Protein AF-A0A258LEU2-F1 (afdb_monomer_lite)

pLDDT: mean 84.89, std 14.21, range [34.97, 97.5]

Sequence (210 aa):
MISKKTPDRSGVFYLLAEFCALYAGGPLLVLAYRKAWVLFLLLWLGGLLCASASRDTRPRPIPSLSTMIRRLALIAPFKLSVVLMLIPAKPTTEDLKARSEIRGILRRFLFLGSLLAMAVWWFQPAQFLALPRNQPLLWVLIMVLYPLLSVWPQEVIYRRFMFQRYAPVFGESNNMVIASAVAFGFAHIIFLNVVALVLTGLGGVLFATG

Radius of gyration: 20.44 Å; chains: 1; bounding box: 58×33×49 Å

Structure (mmCIF, N/CA/C/O backbone):
data_AF-A0A258LEU2-F1
#
_entry.id   AF-A0A258LEU2-F1
#
loop_
_atom_site.group_PDB
_atom_site.id
_atom_site.type_symbol
_atom_site.label_atom_id
_atom_site.label_alt_id
_atom_site.label_comp_id
_atom_site.label_asym_id
_atom_site.label_entity_id
_atom_site.label_seq_id
_atom_site.pdbx_PDB_ins_code
_atom_site.Cartn_x
_atom_site.Cartn_y
_atom_site.Cartn_z
_atom_site.occupancy
_atom_site.B_iso_or_equiv
_atom_site.auth_seq_id
_atom_site.auth_comp_id
_atom_site.auth_asym_id
_atom_site.auth_atom_id
_atom_site.pdbx_PDB_model_num
ATOM 1 N N . MET A 1 1 ? -19.323 4.126 26.859 1.00 34.97 1 MET A N 1
ATOM 2 C CA . MET A 1 1 ? -19.866 3.134 25.905 1.00 34.97 1 MET A CA 1
ATOM 3 C C . MET A 1 1 ? -20.689 3.885 24.870 1.00 34.97 1 MET A C 1
ATOM 5 O O . MET A 1 1 ? -21.794 4.301 25.181 1.00 34.97 1 MET A O 1
ATOM 9 N N . ILE A 1 2 ? -20.135 4.156 23.686 1.00 40.06 2 ILE A N 1
ATOM 10 C CA . ILE A 1 2 ? -20.918 4.728 22.581 1.00 40.06 2 ILE A CA 1
ATOM 11 C C . ILE A 1 2 ? -21.670 3.553 21.957 1.00 40.06 2 ILE A C 1
ATOM 13 O O . ILE A 1 2 ? -21.040 2.624 21.456 1.00 40.06 2 ILE A O 1
ATOM 17 N N . SER A 1 3 ? -22.998 3.554 22.064 1.00 36.06 3 SER A N 1
ATOM 18 C CA . SER A 1 3 ? -23.853 2.565 21.409 1.00 36.06 3 SER A CA 1
ATOM 19 C C . SER A 1 3 ? -23.563 2.583 19.905 1.00 36.06 3 SER A C 1
ATOM 21 O O . SER A 1 3 ? -23.789 3.602 19.248 1.00 36.06 3 SER A O 1
ATOM 23 N N . LYS A 1 4 ? -23.013 1.487 19.357 1.00 53.53 4 LYS A N 1
ATOM 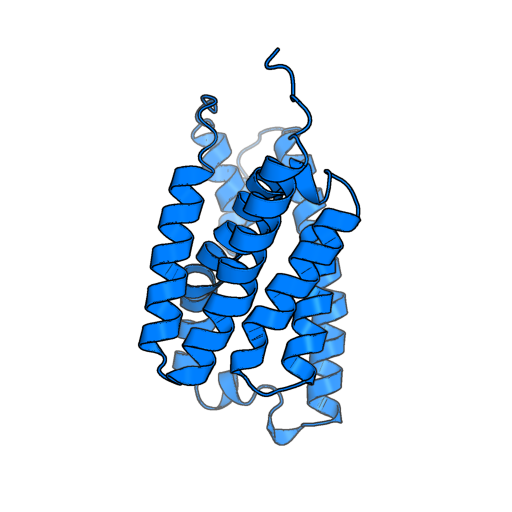24 C CA . LYS A 1 4 ? -22.902 1.271 17.906 1.00 53.53 4 LYS A CA 1
ATOM 25 C C . LYS A 1 4 ? -24.324 1.098 17.372 1.00 53.53 4 LYS A C 1
ATOM 27 O O . LYS A 1 4 ? -24.817 -0.017 17.240 1.00 53.53 4 LYS A O 1
ATOM 32 N N . LYS A 1 5 ? -25.008 2.215 17.127 1.00 57.91 5 LYS A N 1
ATOM 33 C CA . LYS A 1 5 ? -26.318 2.229 16.480 1.00 57.91 5 LYS A CA 1
ATOM 34 C C . LYS A 1 5 ? -26.124 1.629 15.088 1.00 57.91 5 LYS A C 1
ATOM 36 O O . LYS A 1 5 ? -25.365 2.177 14.289 1.00 57.91 5 LYS A O 1
ATOM 41 N N . THR A 1 6 ? -26.745 0.484 14.820 1.00 64.75 6 THR A N 1
ATOM 42 C CA . THR A 1 6 ? -26.801 -0.074 13.467 1.00 64.75 6 THR A CA 1
ATOM 43 C C . THR A 1 6 ? -27.415 0.988 12.554 1.00 64.75 6 THR A C 1
ATOM 45 O O . THR A 1 6 ? -28.482 1.507 12.899 1.00 64.75 6 THR A O 1
ATOM 48 N N . PRO A 1 7 ? -26.746 1.375 11.455 1.00 69.69 7 PRO A N 1
ATOM 49 C CA . PRO A 1 7 ? -27.278 2.387 10.553 1.00 69.69 7 PRO A CA 1
ATOM 50 C C . PRO A 1 7 ? -28.627 1.924 9.997 1.00 69.69 7 PRO A C 1
ATOM 52 O O . PRO A 1 7 ? -28.836 0.732 9.761 1.00 69.69 7 PRO A O 1
ATOM 55 N N . ASP A 1 8 ? -29.548 2.864 9.796 1.00 81.50 8 ASP A N 1
ATOM 56 C CA . ASP A 1 8 ? -30.779 2.572 9.066 1.00 81.50 8 ASP A CA 1
ATOM 57 C C . ASP A 1 8 ? -30.482 2.293 7.577 1.00 81.50 8 ASP A C 1
ATOM 59 O O . ASP A 1 8 ? -29.356 2.459 7.094 1.00 81.50 8 ASP A O 1
ATOM 63 N N . ARG A 1 9 ? -31.496 1.845 6.824 1.00 78.88 9 ARG A N 1
ATOM 64 C CA . ARG A 1 9 ? -31.329 1.489 5.403 1.00 78.88 9 ARG A CA 1
ATOM 65 C C . ARG A 1 9 ? -30.793 2.651 4.556 1.00 78.88 9 ARG A C 1
ATOM 67 O O . ARG A 1 9 ? -29.991 2.411 3.655 1.00 78.88 9 ARG A O 1
ATOM 74 N N . SER A 1 10 ? -31.190 3.889 4.854 1.00 81.50 10 SER A N 1
ATOM 75 C CA . SER A 1 10 ? -30.676 5.091 4.185 1.00 81.50 10 SER A CA 1
ATOM 76 C C . SER A 1 10 ? -29.192 5.327 4.470 1.00 81.50 10 SER A C 1
ATOM 78 O O . SER A 1 10 ? -28.435 5.638 3.551 1.00 81.50 10 SER A O 1
ATOM 80 N N . GLY A 1 11 ? -28.750 5.117 5.711 1.00 87.44 11 GLY A N 1
ATOM 81 C CA . GLY A 1 11 ? -27.349 5.232 6.104 1.00 87.44 11 GLY A CA 1
ATOM 82 C C . GLY A 1 11 ? -26.458 4.198 5.418 1.00 87.44 11 GLY A C 1
ATOM 83 O O . GLY A 1 11 ? -25.370 4.536 4.956 1.00 87.44 11 GLY A O 1
ATOM 84 N N . VAL A 1 12 ? -26.928 2.954 5.284 1.00 90.19 12 VAL A N 1
ATOM 85 C CA . VAL A 1 12 ? -26.199 1.907 4.544 1.00 90.19 12 VAL A CA 1
ATOM 86 C C . VAL A 1 12 ? -26.072 2.264 3.063 1.00 90.19 12 VAL A C 1
ATOM 88 O O . VAL A 1 12 ? -24.984 2.143 2.501 1.00 90.19 12 VAL A O 1
ATOM 91 N N . PHE A 1 13 ? -27.150 2.741 2.434 1.00 92.62 13 PHE A N 1
ATOM 92 C CA . PHE A 1 13 ? -27.118 3.149 1.028 1.00 92.62 13 PHE A CA 1
ATOM 93 C C . PHE A 1 13 ? -26.141 4.304 0.786 1.00 92.62 13 PHE A C 1
ATOM 95 O O . PHE A 1 13 ? -25.330 4.235 -0.136 1.00 92.62 13 PHE A O 1
ATOM 102 N N . TYR A 1 14 ? -26.165 5.330 1.643 1.00 94.56 14 TYR A N 1
ATOM 103 C CA . TYR A 1 14 ? -25.221 6.445 1.566 1.00 94.56 14 TYR A CA 1
ATOM 104 C C . TYR A 1 14 ? -23.767 5.963 1.652 1.00 94.56 14 TYR A C 1
ATOM 106 O O . TYR A 1 14 ? -22.938 6.350 0.832 1.00 94.56 14 TYR A O 1
ATOM 114 N N . LEU A 1 15 ? -23.461 5.076 2.606 1.00 94.62 15 LEU A N 1
ATOM 115 C CA . LEU A 1 15 ? -22.114 4.530 2.771 1.00 94.62 15 LEU A CA 1
ATOM 116 C C . LEU A 1 15 ? -21.684 3.679 1.569 1.00 94.62 15 LEU A C 1
ATOM 118 O O . LEU A 1 15 ? -20.531 3.748 1.161 1.00 94.62 15 LEU A O 1
ATOM 122 N N . LEU A 1 16 ? -22.587 2.901 0.969 1.00 95.19 16 LEU A N 1
ATOM 123 C CA . LEU A 1 16 ? -22.286 2.152 -0.255 1.00 95.19 16 LEU A CA 1
ATOM 124 C C . LEU A 1 16 ? -22.037 3.077 -1.454 1.00 95.19 16 LEU A C 1
ATOM 126 O O . LEU A 1 16 ? -21.119 2.830 -2.234 1.00 95.19 16 LEU A O 1
ATOM 130 N N . ALA A 1 17 ? -22.813 4.153 -1.595 1.00 95.75 17 ALA A N 1
ATOM 131 C CA . ALA A 1 17 ? -22.604 5.143 -2.647 1.00 95.75 17 ALA A CA 1
ATOM 132 C C . ALA A 1 17 ? -21.262 5.878 -2.474 1.00 95.75 17 ALA A C 1
ATOM 134 O O . ALA A 1 17 ? -20.496 5.988 -3.432 1.00 95.75 17 ALA A O 1
ATOM 135 N N . GLU A 1 18 ? -20.946 6.312 -1.248 1.00 95.00 18 GLU A N 1
ATOM 136 C CA . GLU A 1 18 ? -19.650 6.899 -0.879 1.00 95.00 18 GLU A CA 1
ATOM 137 C C . GLU A 1 18 ? -18.500 5.928 -1.193 1.00 95.00 18 GLU A C 1
ATOM 139 O O . GLU A 1 18 ? -17.511 6.310 -1.821 1.00 95.00 18 GLU A O 1
ATOM 144 N N . PHE A 1 19 ? -18.666 4.650 -0.837 1.00 96.44 19 PHE A N 1
ATOM 145 C CA . PHE A 1 19 ? -17.699 3.596 -1.120 1.00 96.44 19 PHE A CA 1
ATOM 146 C C . PHE A 1 19 ? -17.430 3.460 -2.625 1.00 96.44 19 PHE A C 1
ATOM 148 O O . PHE A 1 19 ? -16.285 3.554 -3.068 1.00 96.44 19 PHE A O 1
ATOM 155 N N . CYS A 1 20 ? -18.471 3.293 -3.440 1.00 96.38 20 CYS A N 1
ATOM 156 C CA . CYS A 1 20 ? -18.316 3.178 -4.890 1.00 96.38 20 CYS A CA 1
ATOM 157 C C . CYS A 1 20 ? -17.679 4.436 -5.500 1.00 96.38 20 CYS A C 1
ATOM 159 O O . CYS A 1 20 ? -16.780 4.330 -6.338 1.00 96.38 20 CYS A O 1
ATOM 161 N N . ALA A 1 21 ? -18.086 5.627 -5.056 1.00 95.19 21 ALA A N 1
ATOM 162 C CA . ALA A 1 21 ? -17.530 6.884 -5.546 1.00 95.19 21 ALA A CA 1
ATOM 163 C C . ALA A 1 21 ? -16.022 7.000 -5.263 1.00 95.19 21 ALA A C 1
ATOM 165 O O . ALA A 1 21 ? -15.254 7.369 -6.152 1.00 95.19 21 ALA A O 1
ATOM 166 N N . LEU A 1 22 ? -15.578 6.639 -4.057 1.00 94.50 22 LEU A N 1
ATOM 167 C CA . LEU A 1 22 ? -14.170 6.748 -3.673 1.00 94.50 22 LEU A CA 1
ATOM 168 C C . LEU A 1 22 ? -13.307 5.630 -4.271 1.00 94.50 22 LEU A C 1
ATOM 170 O O . LEU A 1 22 ? -12.261 5.909 -4.858 1.00 94.50 22 LEU A O 1
ATOM 174 N N . TYR A 1 23 ? -13.741 4.375 -4.144 1.00 96.19 23 TYR A N 1
ATOM 175 C CA . TYR A 1 23 ? -12.905 3.208 -4.447 1.00 96.19 23 TYR A CA 1
ATOM 176 C C . TYR A 1 23 ? -13.047 2.685 -5.877 1.00 96.19 23 TYR A C 1
ATOM 178 O O . TYR A 1 23 ? -12.144 1.998 -6.347 1.00 96.19 23 TYR A O 1
ATOM 186 N N . ALA A 1 24 ? -14.123 3.030 -6.592 1.00 96.12 24 ALA A N 1
ATOM 187 C CA . ALA A 1 24 ? -14.225 2.791 -8.032 1.00 96.12 24 ALA A CA 1
ATOM 188 C C . ALA A 1 24 ? -14.045 4.087 -8.833 1.00 96.12 24 ALA A C 1
ATOM 190 O O . ALA A 1 24 ? -13.259 4.123 -9.780 1.00 96.12 24 ALA A O 1
ATOM 191 N N . GLY A 1 25 ? -14.707 5.173 -8.422 1.00 95.44 25 GLY A N 1
ATOM 192 C CA . GLY A 1 25 ? -14.621 6.462 -9.112 1.00 95.44 25 GLY A CA 1
ATOM 193 C C . GLY A 1 25 ? -13.208 7.048 -9.129 1.00 95.44 25 GLY A C 1
ATOM 194 O O . GLY A 1 25 ? -12.753 7.483 -10.184 1.00 95.44 25 GLY A O 1
ATOM 195 N N . GLY A 1 26 ? -12.471 6.992 -8.013 1.00 93.94 26 GLY A N 1
ATOM 196 C CA . GLY A 1 26 ? -11.084 7.469 -7.938 1.00 93.94 26 GLY A CA 1
ATOM 197 C C . GLY A 1 26 ? -10.153 6.799 -8.964 1.00 93.94 26 GLY A C 1
ATOM 198 O O . GLY A 1 26 ? -9.577 7.497 -9.802 1.00 93.94 26 GLY A O 1
ATOM 199 N N . PRO A 1 27 ? -10.020 5.458 -8.963 1.00 95.56 27 PRO A N 1
ATOM 200 C CA . PRO A 1 27 ? -9.218 4.742 -9.959 1.00 95.56 27 PRO A CA 1
ATOM 201 C C . PRO A 1 27 ? -9.676 4.966 -11.404 1.00 95.56 27 PRO A C 1
ATOM 203 O O . PRO A 1 27 ? -8.836 5.136 -12.288 1.00 95.56 27 PRO A O 1
ATOM 206 N N . LEU A 1 28 ? -10.989 5.022 -11.656 1.00 96.25 28 LEU A N 1
ATOM 207 C CA . LEU A 1 28 ? -11.526 5.314 -12.989 1.00 96.25 28 LEU A CA 1
ATOM 208 C C . LEU A 1 28 ? -11.191 6.737 -13.448 1.00 96.25 28 LEU A C 1
ATOM 210 O O . LEU A 1 28 ? -10.892 6.936 -14.622 1.00 96.25 28 LEU A O 1
ATOM 214 N N . LEU A 1 29 ? -11.161 7.710 -12.536 1.00 95.00 29 LEU A N 1
ATOM 215 C CA . LEU A 1 29 ? -10.732 9.075 -12.829 1.00 95.00 29 LEU A CA 1
ATOM 216 C C . LEU A 1 29 ? -9.255 9.099 -13.236 1.00 95.00 29 LEU A C 1
ATOM 218 O O . LEU A 1 29 ? -8.900 9.664 -14.269 1.00 95.00 29 LEU A O 1
ATOM 222 N N . VAL A 1 30 ? -8.390 8.421 -12.477 1.00 95.06 30 VAL A N 1
ATOM 223 C CA . VAL A 1 30 ? -6.971 8.275 -12.843 1.00 95.06 30 VAL A CA 1
ATOM 224 C C . VAL A 1 30 ? -6.833 7.624 -14.220 1.00 95.06 30 VAL A C 1
ATOM 226 O O . VAL A 1 30 ? -6.058 8.103 -15.051 1.00 95.06 30 VAL A O 1
ATOM 229 N N . LEU A 1 31 ? -7.603 6.565 -14.482 1.00 94.38 31 LEU A N 1
ATOM 230 C CA . LEU A 1 31 ? -7.595 5.853 -15.758 1.00 94.38 31 LEU A CA 1
ATOM 231 C C . LEU A 1 31 ? -8.112 6.715 -16.921 1.00 94.38 31 LEU A C 1
ATOM 233 O O . LEU A 1 31 ? -7.609 6.581 -18.034 1.00 94.38 31 LEU A O 1
ATOM 237 N N . ALA A 1 32 ? -9.081 7.599 -16.684 1.00 95.44 32 ALA A N 1
ATOM 238 C CA . ALA A 1 32 ? -9.627 8.493 -17.702 1.00 95.44 32 ALA A CA 1
ATOM 239 C C . ALA A 1 32 ? -8.611 9.564 -18.120 1.00 95.44 32 ALA A C 1
ATOM 241 O O . ALA A 1 32 ? -8.407 9.795 -19.310 1.00 95.44 32 ALA A O 1
ATOM 242 N N . TYR A 1 33 ? -7.928 10.185 -17.154 1.00 94.69 33 TYR A N 1
ATOM 243 C CA . TYR A 1 33 ? -6.964 11.253 -17.441 1.00 94.69 33 TYR A CA 1
ATOM 244 C C . TYR A 1 33 ? -5.573 10.736 -17.821 1.00 94.69 33 TYR A C 1
ATOM 246 O O . TYR A 1 33 ? -4.829 11.448 -18.495 1.00 94.69 33 TYR A O 1
ATOM 254 N N . ARG A 1 34 ? -5.198 9.522 -17.393 1.00 91.44 34 ARG A N 1
ATOM 255 C CA . ARG A 1 34 ? -3.906 8.866 -17.687 1.00 91.44 34 ARG A CA 1
ATOM 256 C C . ARG A 1 34 ? -2.678 9.733 -17.390 1.00 91.44 34 ARG A C 1
ATOM 258 O O . ARG A 1 34 ? -1.649 9.613 -18.051 1.00 91.44 34 ARG A O 1
ATOM 265 N N . LYS A 1 35 ? -2.765 10.616 -16.390 1.00 92.25 35 LYS A N 1
ATOM 266 C CA . LYS A 1 35 ? -1.652 11.483 -15.977 1.00 92.25 35 LYS A CA 1
ATOM 267 C C . LYS A 1 35 ? -1.151 11.097 -14.592 1.00 92.25 35 LYS A C 1
ATOM 269 O O . LYS A 1 35 ? -1.926 11.038 -13.642 1.00 92.25 35 LYS A O 1
ATOM 274 N N . ALA A 1 36 ? 0.163 10.907 -14.467 1.00 88.25 36 ALA A N 1
ATOM 275 C CA . ALA A 1 36 ? 0.797 10.515 -13.208 1.00 88.25 36 ALA A CA 1
ATOM 276 C C . ALA A 1 36 ? 0.506 11.503 -12.065 1.00 88.25 36 ALA A C 1
ATOM 278 O O . ALA A 1 36 ? 0.259 11.085 -10.938 1.00 88.25 36 ALA A O 1
ATOM 279 N N . TRP A 1 37 ? 0.460 12.809 -12.347 1.00 90.69 37 TRP A N 1
ATOM 280 C CA . TRP A 1 37 ? 0.154 13.805 -11.318 1.00 90.69 37 TRP A CA 1
ATOM 281 C C . TRP A 1 37 ? -1.275 13.679 -10.772 1.00 90.69 37 TRP A C 1
ATOM 283 O O . TRP A 1 37 ? -1.478 13.962 -9.599 1.00 90.69 37 TRP A O 1
ATOM 293 N N . VAL A 1 38 ? -2.247 13.208 -11.569 1.00 92.69 38 VAL A N 1
ATOM 294 C CA . VAL A 1 38 ? -3.625 12.967 -11.098 1.00 92.69 38 VAL A CA 1
ATOM 295 C C . VAL A 1 38 ? -3.628 11.834 -10.077 1.00 92.69 38 VAL A C 1
ATOM 297 O O . VAL A 1 38 ? -4.237 11.971 -9.021 1.00 92.69 38 VAL A O 1
ATOM 300 N N . LEU A 1 39 ? -2.890 10.751 -10.352 1.00 92.69 39 LEU A N 1
ATOM 301 C CA . LEU A 1 39 ? -2.709 9.648 -9.408 1.00 92.69 39 LEU A CA 1
ATOM 302 C C . LEU A 1 39 ? -2.128 10.151 -8.084 1.00 92.69 39 LEU A C 1
ATOM 304 O O . LEU A 1 39 ? -2.724 9.919 -7.038 1.00 92.69 39 LEU A O 1
ATOM 308 N N . PHE A 1 40 ? -0.988 10.845 -8.123 1.00 93.81 40 PHE A N 1
ATOM 309 C CA . PHE A 1 40 ? -0.331 11.305 -6.899 1.00 93.81 40 PHE A CA 1
ATOM 310 C C . PHE A 1 40 ? -1.155 12.351 -6.149 1.00 93.81 40 PHE A C 1
ATOM 312 O O . PHE A 1 40 ? -1.211 12.291 -4.924 1.00 93.81 40 PHE A O 1
ATOM 319 N N . LEU A 1 41 ? -1.834 13.259 -6.855 1.00 94.06 41 LEU A N 1
ATOM 320 C CA . LEU A 1 41 ? -2.719 14.246 -6.242 1.00 94.06 41 LEU A CA 1
ATOM 321 C C . LEU A 1 41 ? -3.875 13.568 -5.504 1.00 94.06 41 LEU A C 1
ATOM 323 O O . LEU A 1 41 ? -4.072 13.836 -4.323 1.00 94.06 41 LEU A O 1
ATOM 327 N N . LEU A 1 42 ? -4.611 12.672 -6.170 1.00 94.44 42 LEU A N 1
ATOM 328 C CA . LEU A 1 42 ? -5.731 11.955 -5.553 1.00 94.44 42 LEU A CA 1
ATOM 329 C C . LEU A 1 42 ? -5.261 11.063 -4.407 1.00 94.44 42 LEU A C 1
ATOM 331 O O . LEU A 1 42 ? -5.911 11.005 -3.366 1.00 94.44 42 LEU A O 1
ATOM 335 N N . LEU A 1 43 ? -4.118 10.400 -4.581 1.00 94.94 43 LEU A N 1
ATOM 336 C CA . LEU A 1 43 ? -3.553 9.521 -3.571 1.00 94.94 43 LEU A CA 1
ATOM 337 C C . LEU A 1 43 ? -3.163 10.293 -2.307 1.00 94.94 43 LEU A C 1
ATOM 339 O O . LEU A 1 43 ? -3.519 9.880 -1.206 1.00 94.94 43 LEU A O 1
ATOM 343 N N . TRP A 1 44 ? -2.465 11.419 -2.447 1.00 96.50 44 TRP A N 1
ATOM 344 C CA . TRP A 1 44 ? -2.022 12.213 -1.303 1.00 96.50 44 TRP A CA 1
ATOM 345 C C . TRP A 1 44 ? -3.147 13.020 -0.671 1.00 96.50 44 TRP A C 1
ATOM 347 O O . TRP A 1 44 ? -3.280 13.007 0.551 1.00 96.50 44 TRP A O 1
ATOM 357 N N . LEU A 1 45 ? -3.990 13.674 -1.473 1.00 95.69 45 LEU A N 1
ATOM 358 C CA . LEU A 1 45 ? -5.151 14.392 -0.956 1.00 95.69 45 LEU A CA 1
ATOM 359 C C . LEU A 1 45 ? -6.100 13.424 -0.241 1.00 95.69 45 LEU A C 1
ATOM 361 O O . LEU A 1 45 ? -6.462 13.654 0.912 1.00 95.69 45 LEU A O 1
ATOM 365 N N . GLY A 1 46 ? -6.430 12.301 -0.883 1.00 93.94 46 GLY A N 1
ATOM 366 C CA . GLY A 1 46 ? -7.239 11.239 -0.294 1.00 93.94 46 GLY A CA 1
ATOM 367 C C . GLY A 1 46 ? -6.599 10.661 0.965 1.00 93.94 46 GLY A C 1
ATOM 368 O O . GLY A 1 46 ? -7.274 10.529 1.979 1.00 93.94 46 GLY A O 1
ATOM 369 N N . GLY A 1 47 ? -5.292 10.392 0.944 1.00 93.44 47 GLY A N 1
ATOM 370 C CA . GLY A 1 47 ? -4.542 9.876 2.088 1.00 93.44 47 GLY A CA 1
ATOM 371 C C . GLY A 1 47 ? -4.572 10.819 3.285 1.00 93.44 47 GLY A C 1
ATOM 372 O O . GLY A 1 47 ? -4.837 10.380 4.401 1.00 93.44 47 GLY A O 1
ATOM 373 N N . LEU A 1 48 ? -4.375 12.120 3.070 1.00 95.06 48 LEU A N 1
ATOM 374 C CA . LEU A 1 48 ? -4.410 13.126 4.134 1.00 95.06 48 LEU A CA 1
ATOM 375 C C . LEU A 1 48 ? -5.821 13.325 4.705 1.00 95.06 48 LEU A C 1
ATOM 377 O O . LEU A 1 48 ? -5.973 13.390 5.927 1.00 95.06 48 LEU A O 1
ATOM 381 N N . LEU A 1 49 ? -6.847 13.372 3.849 1.00 94.00 49 LEU A N 1
ATOM 382 C CA . LEU A 1 49 ? -8.250 13.467 4.271 1.00 94.00 49 LEU A CA 1
ATOM 383 C C . LEU A 1 49 ? -8.696 12.209 5.028 1.00 94.00 49 LEU A C 1
ATOM 385 O O . LEU A 1 49 ? -9.311 12.291 6.087 1.00 94.00 49 LEU A O 1
ATOM 389 N N . CYS A 1 50 ? -8.324 11.029 4.536 1.00 93.56 50 CYS A N 1
ATOM 390 C CA . CYS A 1 50 ? -8.576 9.767 5.220 1.00 93.56 50 CYS A CA 1
ATOM 391 C C . CYS A 1 50 ? -7.823 9.711 6.552 1.00 93.56 50 CYS A C 1
ATOM 393 O O . CYS A 1 50 ? -8.388 9.283 7.558 1.00 93.56 50 CYS A O 1
ATOM 395 N N . ALA A 1 51 ? -6.569 10.177 6.600 1.00 90.56 51 ALA A N 1
ATOM 396 C CA . ALA A 1 51 ? -5.774 10.230 7.823 1.00 90.56 51 ALA A CA 1
ATOM 397 C C . ALA A 1 51 ? -6.412 11.140 8.872 1.00 90.56 51 ALA A C 1
ATOM 399 O O . ALA A 1 51 ? -6.383 10.785 10.047 1.00 90.56 51 ALA A O 1
ATOM 400 N N . SER A 1 52 ? -6.956 12.297 8.474 1.00 90.81 52 SER A N 1
ATOM 401 C CA . SER A 1 52 ? -7.623 13.235 9.382 1.00 90.81 52 SER A CA 1
ATOM 402 C C . SER A 1 52 ? -8.969 12.695 9.872 1.00 90.81 52 SER A C 1
ATOM 404 O O . SER A 1 52 ? -9.232 12.744 11.072 1.00 90.81 52 SER A O 1
ATOM 406 N N . ALA A 1 53 ? -9.763 12.096 8.982 1.00 89.25 53 ALA A N 1
ATOM 407 C CA . ALA A 1 53 ? -11.057 11.499 9.309 1.00 89.25 53 ALA A CA 1
ATOM 408 C C . ALA A 1 53 ? -10.946 10.229 10.175 1.00 89.25 53 ALA A C 1
ATOM 410 O O . ALA A 1 53 ? -11.863 9.912 10.924 1.00 89.25 53 ALA A O 1
ATOM 411 N N . SER A 1 54 ? -9.818 9.513 10.100 1.00 87.81 54 SER A N 1
ATOM 412 C CA . SER A 1 54 ? -9.563 8.263 10.839 1.00 87.81 54 SER A CA 1
ATOM 413 C C . SER A 1 54 ? -8.633 8.429 12.052 1.00 87.81 54 SER A C 1
ATOM 415 O O . SER A 1 54 ? -8.065 7.444 12.554 1.00 87.81 54 SER A O 1
ATOM 417 N N . ARG A 1 55 ? -8.406 9.666 12.530 1.00 80.12 55 ARG A N 1
ATOM 418 C CA . ARG A 1 55 ? -7.538 9.923 13.695 1.00 80.12 55 ARG A CA 1
ATOM 419 C C . ARG A 1 55 ? -8.112 9.264 14.946 1.00 80.12 55 ARG A C 1
ATOM 421 O O . ARG A 1 55 ? -9.237 9.527 15.348 1.00 80.12 55 ARG A O 1
ATOM 428 N N . ASP A 1 56 ? -7.293 8.430 15.582 1.00 68.56 56 ASP A N 1
ATOM 429 C CA . ASP A 1 56 ? -7.589 7.887 16.905 1.00 68.56 56 ASP A CA 1
ATOM 430 C C . ASP A 1 56 ? -7.242 8.979 17.919 1.00 68.56 56 ASP A C 1
ATOM 432 O O . ASP A 1 56 ? -6.072 9.319 18.086 1.00 68.56 56 ASP A O 1
ATOM 436 N N . THR A 1 57 ? -8.257 9.586 18.532 1.00 63.31 57 THR A N 1
ATOM 437 C CA . THR A 1 57 ? -8.103 10.690 19.495 1.00 63.31 57 THR A CA 1
ATOM 438 C C . THR A 1 57 ? -7.687 10.210 20.884 1.00 63.31 57 THR A C 1
ATOM 440 O O . THR A 1 57 ? -7.485 11.022 21.786 1.00 63.31 57 THR A O 1
ATOM 443 N N . ARG A 1 58 ? -7.536 8.893 21.075 1.00 64.19 58 ARG A N 1
ATOM 444 C CA . ARG A 1 58 ? -7.064 8.327 22.336 1.00 64.19 58 ARG A CA 1
ATOM 445 C C . ARG A 1 58 ? -5.594 8.704 22.565 1.00 64.19 58 ARG A C 1
ATOM 447 O O . ARG A 1 58 ? -4.758 8.403 21.708 1.00 64.19 58 ARG A O 1
ATOM 454 N N . PRO A 1 59 ? -5.250 9.324 23.709 1.00 53.56 59 PRO A N 1
ATOM 455 C CA . PRO A 1 59 ? -3.865 9.645 24.026 1.00 53.56 59 PRO A CA 1
ATOM 456 C C . PRO A 1 59 ? -3.051 8.350 24.116 1.00 53.56 59 PRO A C 1
ATOM 458 O O . PRO A 1 59 ? -3.371 7.452 24.895 1.00 53.56 59 PRO A O 1
ATOM 461 N N . ARG A 1 60 ? -2.003 8.237 23.293 1.00 61.78 60 ARG A N 1
ATOM 462 C CA . ARG A 1 60 ? -1.028 7.147 23.397 1.00 61.78 60 ARG A CA 1
ATOM 463 C C . ARG A 1 60 ? 0.102 7.604 24.319 1.00 61.78 60 ARG A C 1
ATOM 465 O O . ARG A 1 60 ? 0.646 8.681 24.073 1.00 61.78 60 ARG A O 1
ATOM 472 N N . PRO A 1 61 ? 0.469 6.828 25.353 1.00 67.81 61 PRO A N 1
ATOM 473 C CA . PRO A 1 61 ? 1.623 7.160 26.177 1.00 67.81 61 PRO A CA 1
ATOM 474 C C . PRO A 1 61 ? 2.870 7.226 25.289 1.00 67.81 61 PRO A C 1
ATOM 476 O O . PRO A 1 61 ? 3.104 6.332 24.470 1.00 67.81 61 PRO A O 1
ATOM 479 N N . ILE A 1 62 ? 3.639 8.311 25.411 1.00 66.75 62 ILE A N 1
ATOM 480 C CA . ILE A 1 62 ? 4.871 8.491 24.642 1.00 66.75 62 ILE A CA 1
ATOM 481 C C . ILE A 1 62 ? 5.843 7.391 25.091 1.00 66.75 62 ILE A C 1
ATOM 483 O O . ILE A 1 62 ? 6.133 7.300 26.287 1.00 66.75 62 ILE A O 1
ATOM 487 N N . PRO A 1 63 ? 6.322 6.524 24.181 1.00 68.69 63 PRO A N 1
ATOM 488 C CA . PRO A 1 63 ? 7.278 5.492 24.549 1.00 68.69 63 PRO A CA 1
ATOM 489 C C . PRO A 1 63 ? 8.553 6.144 25.094 1.00 68.69 63 PRO A C 1
ATOM 491 O O . PRO A 1 63 ? 9.003 7.166 24.577 1.00 68.69 63 PRO A O 1
ATOM 494 N N . SER A 1 64 ? 9.153 5.551 26.128 1.00 75.44 64 SER A N 1
ATOM 495 C CA . SER A 1 64 ? 10.423 6.041 26.671 1.00 75.44 64 SER A CA 1
ATOM 496 C C . SER A 1 64 ? 11.509 6.071 25.587 1.00 75.44 64 SER A C 1
ATOM 498 O O . SER A 1 64 ? 11.490 5.268 24.648 1.00 75.44 64 SER A O 1
ATOM 500 N N . LEU A 1 65 ? 12.504 6.951 25.740 1.00 71.44 65 LEU A N 1
ATOM 501 C CA . LEU A 1 65 ? 13.622 7.076 24.796 1.00 71.44 65 LEU A CA 1
ATOM 502 C C . LEU A 1 65 ? 14.318 5.726 24.539 1.00 71.44 65 LEU A C 1
ATOM 504 O O . LEU A 1 65 ? 14.631 5.391 23.399 1.00 71.44 65 LEU A O 1
ATOM 508 N N . SER A 1 66 ? 14.474 4.899 25.577 1.00 64.31 66 SER A N 1
ATOM 509 C CA . SER A 1 66 ? 15.026 3.542 25.469 1.00 64.31 66 SER A CA 1
ATOM 510 C C . SER A 1 66 ? 14.162 2.604 24.616 1.00 64.31 66 SER A C 1
ATOM 512 O O . SER A 1 66 ? 14.694 1.797 23.853 1.00 64.31 66 SER A O 1
ATOM 514 N N . THR A 1 67 ? 12.837 2.738 24.687 1.00 67.38 67 THR A N 1
ATOM 515 C CA . THR A 1 67 ? 11.890 1.978 23.859 1.00 67.38 67 THR A CA 1
ATOM 516 C C . THR A 1 67 ? 11.946 2.437 22.401 1.00 67.38 67 THR A C 1
ATOM 518 O O . THR A 1 67 ? 11.956 1.605 21.495 1.00 67.38 67 THR A O 1
ATOM 521 N N . MET A 1 68 ? 12.046 3.747 22.150 1.00 67.81 68 MET A N 1
ATOM 522 C CA . MET A 1 68 ? 12.211 4.286 20.792 1.00 67.81 68 MET A CA 1
ATOM 523 C C . MET A 1 68 ? 13.522 3.813 20.151 1.00 67.81 68 MET A C 1
ATOM 525 O O . MET A 1 68 ? 13.504 3.311 19.028 1.00 67.81 68 MET A O 1
ATOM 529 N N . ILE A 1 69 ? 14.637 3.888 20.885 1.00 67.12 69 ILE A N 1
ATOM 530 C CA . ILE A 1 69 ? 15.953 3.417 20.429 1.00 67.12 69 ILE A CA 1
ATOM 531 C C . ILE A 1 69 ? 15.921 1.913 20.112 1.00 67.12 69 ILE A C 1
ATOM 533 O O . ILE A 1 69 ? 16.445 1.492 19.083 1.00 67.12 69 ILE A O 1
ATOM 537 N N . ARG A 1 70 ? 15.255 1.093 20.936 1.00 65.50 70 ARG A N 1
ATOM 538 C CA . ARG A 1 70 ? 15.099 -0.352 20.682 1.00 65.50 70 ARG A CA 1
ATOM 539 C C . ARG A 1 70 ? 14.246 -0.661 19.457 1.00 65.50 70 ARG A C 1
ATOM 541 O O . ARG A 1 70 ? 14.606 -1.543 18.684 1.00 65.50 70 ARG A O 1
ATOM 548 N N . ARG A 1 71 ? 13.149 0.069 19.243 1.00 67.94 71 ARG A N 1
ATOM 549 C CA . ARG A 1 71 ? 12.313 -0.088 18.041 1.00 67.94 71 ARG A CA 1
ATOM 550 C C . ARG A 1 71 ? 13.080 0.280 16.772 1.00 67.94 71 ARG A C 1
ATOM 552 O O . ARG A 1 71 ? 12.973 -0.436 15.782 1.00 67.94 71 ARG A O 1
ATOM 559 N N . LEU A 1 72 ? 13.908 1.325 16.824 1.00 63.38 72 LEU A N 1
ATOM 560 C CA . LEU A 1 72 ? 14.835 1.661 15.740 1.00 63.38 72 LEU A CA 1
ATOM 561 C C . LEU A 1 72 ? 15.900 0.569 15.545 1.00 63.38 72 LEU A C 1
ATOM 563 O O . LEU A 1 72 ? 16.201 0.215 14.411 1.00 63.38 72 LEU A O 1
ATOM 567 N N . ALA A 1 73 ? 16.412 -0.033 16.624 1.00 62.28 73 ALA A N 1
ATOM 568 C CA . ALA A 1 73 ? 17.383 -1.130 16.557 1.00 62.28 73 ALA A CA 1
ATOM 569 C C . ALA A 1 73 ? 16.858 -2.382 15.835 1.00 62.28 73 ALA A C 1
ATOM 571 O O . ALA A 1 73 ? 17.646 -3.103 15.223 1.00 62.28 73 ALA A O 1
ATOM 572 N N . LEU A 1 74 ? 15.548 -2.653 15.906 1.00 60.16 74 LEU A N 1
ATOM 573 C CA . LEU A 1 74 ? 14.912 -3.802 15.244 1.00 60.16 74 LEU A CA 1
ATOM 574 C C . LEU A 1 74 ? 14.916 -3.694 13.713 1.00 60.16 74 LEU A C 1
ATOM 576 O O . LEU A 1 74 ? 14.836 -4.716 13.038 1.00 60.16 74 LEU A O 1
ATOM 580 N N . ILE A 1 75 ? 15.007 -2.475 13.183 1.00 58.97 75 ILE A N 1
ATOM 581 C CA . ILE A 1 75 ? 15.029 -2.181 11.743 1.00 58.97 75 ILE A CA 1
ATOM 582 C C . ILE A 1 75 ? 16.383 -1.626 11.276 1.00 58.97 75 ILE A C 1
ATOM 584 O O . ILE A 1 75 ? 16.566 -1.350 10.092 1.00 58.97 75 ILE A O 1
ATOM 588 N N . ALA A 1 76 ? 17.329 -1.441 12.200 1.00 52.56 76 ALA A N 1
ATOM 589 C CA . ALA A 1 76 ? 18.644 -0.897 11.913 1.00 52.56 76 ALA A CA 1
ATOM 590 C C . ALA A 1 76 ? 19.523 -1.906 11.146 1.00 52.56 76 ALA A C 1
ATOM 592 O O . ALA A 1 76 ? 19.393 -3.119 11.327 1.00 52.56 76 ALA A O 1
ATOM 593 N N . PRO A 1 77 ? 20.456 -1.429 10.303 1.00 58.09 77 PRO A N 1
ATOM 594 C CA . PRO A 1 77 ? 21.441 -2.299 9.674 1.00 58.09 77 PRO A CA 1
ATOM 595 C C . PRO A 1 77 ? 22.289 -3.012 10.739 1.00 58.09 77 PRO A C 1
ATOM 597 O O . PRO A 1 77 ? 22.647 -2.425 11.761 1.00 58.09 77 PRO A O 1
ATOM 600 N N . PHE A 1 78 ? 22.641 -4.273 10.467 1.00 54.88 78 PHE A N 1
ATOM 601 C CA . PHE A 1 78 ? 23.216 -5.255 11.403 1.00 54.88 78 PHE A CA 1
ATOM 602 C C . PHE A 1 78 ? 24.251 -4.699 12.403 1.00 54.88 78 PHE A C 1
ATOM 604 O O . PHE A 1 78 ? 24.179 -4.995 13.594 1.00 54.88 78 PHE A O 1
ATOM 611 N N . LYS A 1 79 ? 25.184 -3.845 11.951 1.00 43.31 79 LYS A N 1
ATOM 612 C CA . LYS A 1 79 ? 26.241 -3.263 12.802 1.00 43.31 79 LYS A CA 1
ATOM 613 C C . LYS A 1 79 ? 25.704 -2.360 13.926 1.00 43.31 79 LYS A C 1
ATOM 615 O O . LYS A 1 79 ? 26.276 -2.351 15.010 1.00 43.31 79 LYS A O 1
ATOM 620 N N . LEU A 1 80 ? 24.605 -1.637 13.700 1.00 52.75 80 LEU A N 1
ATOM 621 C CA . LEU A 1 80 ? 23.987 -0.749 14.693 1.00 52.75 80 LEU A CA 1
ATOM 622 C C . LEU A 1 80 ? 23.077 -1.527 15.659 1.00 52.75 80 LEU A C 1
ATOM 624 O O . LEU A 1 80 ? 23.046 -1.229 16.852 1.00 52.75 80 LEU A O 1
ATOM 628 N N . SER A 1 81 ? 22.401 -2.575 15.177 1.00 54.41 81 SER A N 1
ATOM 629 C CA . SER A 1 81 ? 21.601 -3.468 16.026 1.00 54.41 81 SER A CA 1
ATOM 630 C C . SER A 1 81 ? 22.449 -4.182 17.079 1.00 54.41 81 SER A C 1
ATOM 632 O O . SER A 1 81 ? 21.997 -4.317 18.211 1.00 54.41 81 SER A O 1
ATOM 634 N N . VAL A 1 82 ? 23.684 -4.583 16.749 1.00 58.22 82 VAL A N 1
ATOM 635 C CA . VAL A 1 82 ? 24.616 -5.206 17.709 1.00 58.22 82 VAL A CA 1
ATOM 636 C C . VAL A 1 82 ? 24.963 -4.241 18.845 1.00 58.22 82 VAL A C 1
ATOM 638 O O . VAL A 1 82 ? 24.825 -4.609 20.006 1.00 58.22 82 VAL A O 1
ATOM 641 N N . VAL A 1 83 ? 25.319 -2.989 18.535 1.00 59.09 83 VAL A N 1
ATOM 642 C CA . VAL A 1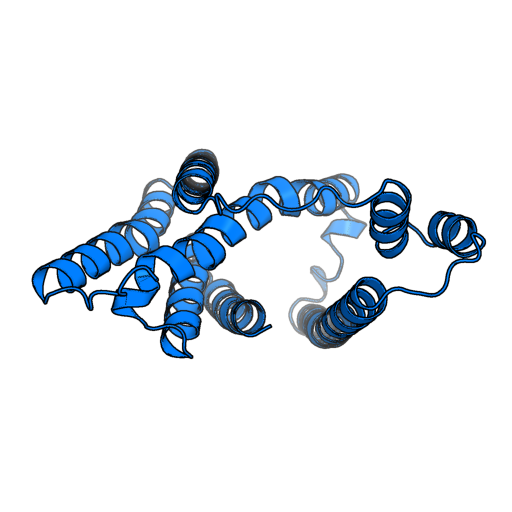 83 ? 25.635 -1.963 19.549 1.00 59.09 83 VAL A CA 1
ATOM 643 C C . VAL A 1 83 ? 24.440 -1.690 20.468 1.00 59.09 83 VAL A C 1
ATOM 645 O O . VAL A 1 83 ? 24.597 -1.596 21.682 1.00 59.09 83 VAL A O 1
ATOM 648 N N . LEU A 1 84 ? 23.227 -1.628 19.913 1.00 56.38 84 LEU A N 1
ATOM 649 C CA . LEU A 1 84 ? 22.004 -1.392 20.687 1.00 56.38 84 LEU A CA 1
ATOM 650 C C . LEU A 1 84 ? 21.555 -2.623 21.499 1.00 56.38 84 LEU A C 1
ATOM 652 O O . LEU A 1 84 ? 20.917 -2.466 22.541 1.00 56.38 84 LEU A O 1
ATOM 656 N N . MET A 1 85 ? 21.907 -3.839 21.064 1.00 56.19 85 MET A N 1
ATOM 657 C CA . MET A 1 85 ? 21.671 -5.089 21.802 1.00 56.19 85 MET A CA 1
ATOM 658 C C . MET A 1 85 ? 22.625 -5.294 22.987 1.00 56.19 85 MET A C 1
ATOM 660 O O . MET A 1 85 ? 22.279 -6.048 23.893 1.00 56.19 85 MET A O 1
ATOM 664 N N . LEU A 1 86 ? 23.781 -4.617 23.016 1.00 60.94 86 LEU A N 1
ATOM 665 C CA . LEU A 1 86 ? 24.722 -4.661 24.145 1.00 60.94 86 LEU A CA 1
ATOM 666 C C . LEU A 1 86 ? 24.221 -3.901 25.387 1.00 60.94 86 LEU A C 1
ATOM 668 O O . LEU A 1 86 ? 24.811 -4.039 26.453 1.00 60.94 86 LEU A O 1
ATOM 672 N N . ILE A 1 87 ? 23.126 -3.136 25.284 1.00 62.56 87 ILE A N 1
ATOM 673 C CA . ILE A 1 87 ? 22.470 -2.505 26.437 1.00 62.56 87 ILE A CA 1
ATOM 674 C C . ILE A 1 87 ? 21.665 -3.585 27.187 1.00 62.56 87 ILE A C 1
ATOM 676 O O . ILE A 1 87 ? 20.628 -4.031 26.673 1.00 62.56 87 ILE A O 1
ATOM 680 N N . PRO A 1 88 ? 22.081 -4.005 28.399 1.00 52.72 88 PRO A N 1
ATOM 681 C CA . PRO A 1 88 ? 21.450 -5.108 29.107 1.00 52.72 88 PRO A CA 1
ATOM 682 C C . PRO A 1 88 ? 20.092 -4.654 29.643 1.00 52.72 88 PRO A C 1
ATOM 684 O O . PRO A 1 88 ? 19.979 -4.044 30.699 1.00 52.72 88 PRO A O 1
ATOM 687 N N . ALA A 1 89 ? 19.028 -4.956 28.907 1.00 61.84 89 ALA A N 1
ATOM 688 C CA . ALA A 1 89 ? 17.678 -4.884 29.448 1.00 61.84 89 ALA A CA 1
ATOM 689 C C . ALA A 1 89 ? 16.843 -6.033 28.892 1.00 61.84 89 ALA A C 1
ATOM 691 O O . ALA A 1 89 ? 16.802 -6.252 27.675 1.00 61.84 89 ALA A O 1
ATOM 692 N N . LYS A 1 90 ? 16.175 -6.750 29.799 1.00 65.94 90 LYS A N 1
ATOM 693 C CA . LYS A 1 90 ? 15.264 -7.857 29.498 1.00 65.94 90 LYS A CA 1
ATOM 694 C C . LYS A 1 90 ? 14.256 -7.407 28.424 1.00 65.94 90 LYS A C 1
ATOM 696 O O . LYS A 1 90 ? 13.728 -6.299 28.538 1.00 65.94 90 LYS A O 1
ATOM 701 N N . PRO A 1 91 ? 14.030 -8.188 27.352 1.00 68.81 91 PRO A N 1
ATOM 702 C CA . PRO A 1 91 ? 13.079 -7.809 26.312 1.00 68.81 91 PRO A CA 1
ATOM 703 C C . PRO A 1 91 ? 11.679 -7.660 26.914 1.00 68.81 91 PRO A C 1
ATOM 705 O O . PRO A 1 91 ? 11.245 -8.497 27.708 1.00 68.81 91 PRO A O 1
ATOM 708 N N . THR A 1 92 ? 10.990 -6.582 26.550 1.00 77.62 92 THR A N 1
ATOM 709 C CA . THR A 1 92 ? 9.611 -6.325 26.977 1.00 77.62 92 THR A CA 1
ATOM 710 C C . THR A 1 92 ? 8.633 -7.236 26.229 1.00 77.62 92 THR A C 1
ATOM 712 O O . THR A 1 92 ? 8.966 -7.849 25.212 1.00 77.62 92 THR A O 1
ATOM 715 N N . THR A 1 93 ? 7.390 -7.328 26.700 1.00 79.38 93 THR A N 1
ATOM 716 C CA . THR A 1 93 ? 6.325 -8.055 25.989 1.00 79.38 93 THR A CA 1
ATOM 717 C C . THR A 1 93 ? 6.038 -7.456 24.609 1.00 79.38 93 THR A C 1
ATOM 719 O O . THR A 1 93 ? 5.762 -8.199 23.668 1.00 79.38 93 THR A O 1
ATOM 722 N N . GLU A 1 94 ? 6.157 -6.134 24.459 1.00 74.62 94 GLU A N 1
ATOM 723 C CA . GLU A 1 94 ? 6.069 -5.457 23.162 1.00 74.62 94 GLU A CA 1
ATOM 724 C C . GLU A 1 94 ? 7.222 -5.848 22.233 1.00 74.62 94 GLU A C 1
ATOM 726 O O . GLU A 1 94 ? 6.983 -6.120 21.058 1.00 74.62 94 GLU A O 1
ATOM 731 N N . ASP A 1 95 ? 8.449 -5.956 22.758 1.00 72.25 95 ASP A N 1
ATOM 732 C CA . ASP A 1 95 ? 9.614 -6.398 21.980 1.00 72.25 95 ASP A CA 1
ATOM 733 C C . ASP A 1 95 ? 9.426 -7.832 21.466 1.00 72.25 95 ASP A C 1
ATOM 735 O O . ASP A 1 95 ? 9.758 -8.142 20.320 1.00 72.25 95 ASP A O 1
ATOM 739 N N . LEU A 1 96 ? 8.882 -8.725 22.300 1.00 79.06 96 LEU A N 1
ATOM 740 C CA . LEU A 1 96 ? 8.606 -10.111 21.915 1.00 79.06 96 LEU A CA 1
ATOM 741 C C . LEU A 1 96 ? 7.516 -10.197 20.839 1.00 79.06 96 LEU A C 1
ATOM 743 O O . LEU A 1 96 ? 7.686 -10.940 19.870 1.00 79.06 96 LEU A O 1
ATOM 747 N N . LYS A 1 97 ? 6.440 -9.407 20.968 1.00 80.56 97 LYS A N 1
ATOM 748 C CA . LYS A 1 97 ? 5.402 -9.293 19.932 1.00 80.56 97 LYS A CA 1
ATOM 749 C C . LYS A 1 97 ? 5.992 -8.772 18.624 1.00 80.56 97 LYS A C 1
ATOM 751 O O . LYS A 1 97 ? 5.864 -9.440 17.606 1.00 80.56 97 LYS A O 1
ATOM 756 N N . ALA A 1 98 ? 6.733 -7.664 18.658 1.00 76.75 98 ALA A N 1
ATOM 757 C CA . ALA A 1 98 ? 7.368 -7.091 17.472 1.00 76.75 98 ALA A CA 1
ATOM 758 C C . ALA A 1 98 ? 8.303 -8.089 16.768 1.00 76.75 98 ALA A C 1
ATOM 760 O O . ALA A 1 98 ? 8.273 -8.212 15.547 1.00 76.75 98 ALA A O 1
ATOM 761 N N . ARG A 1 99 ? 9.095 -8.864 17.521 1.00 79.69 99 ARG A N 1
ATOM 762 C CA . ARG A 1 99 ? 9.940 -9.934 16.958 1.00 79.69 99 ARG A CA 1
ATOM 763 C C . ARG A 1 99 ? 9.123 -11.035 16.280 1.00 79.69 99 ARG A C 1
ATOM 765 O O . ARG A 1 99 ? 9.560 -11.558 15.256 1.00 79.69 99 ARG A O 1
ATOM 772 N N . SER A 1 100 ? 7.977 -11.408 16.850 1.00 84.06 100 SER A N 1
ATOM 773 C CA . SER A 1 100 ? 7.060 -12.380 16.246 1.00 84.06 100 SER A CA 1
ATOM 774 C C . SER A 1 100 ? 6.489 -11.858 14.927 1.00 84.06 100 SER A C 1
ATOM 776 O O . SER A 1 100 ? 6.553 -12.565 13.922 1.00 84.06 100 SER A O 1
ATOM 778 N N . GLU A 1 101 ? 6.031 -10.604 14.904 1.00 82.50 101 GLU A N 1
ATOM 779 C CA . GLU A 1 101 ? 5.516 -9.947 13.696 1.00 82.50 101 GLU A CA 1
ATOM 780 C C . GLU A 1 101 ? 6.589 -9.850 12.607 1.00 82.50 101 GLU A C 1
ATOM 782 O O . GLU A 1 101 ? 6.376 -10.293 11.480 1.00 82.50 101 GLU A O 1
ATOM 787 N N . ILE A 1 102 ? 7.791 -9.372 12.953 1.00 84.12 102 ILE A N 1
ATOM 788 C CA . ILE A 1 102 ? 8.929 -9.300 12.024 1.00 84.12 102 ILE A CA 1
ATOM 789 C C . ILE A 1 102 ? 9.250 -10.688 11.466 1.00 84.12 102 ILE A C 1
ATOM 791 O O . ILE A 1 102 ? 9.474 -10.834 10.268 1.00 84.12 102 ILE A O 1
ATOM 795 N N . ARG A 1 103 ? 9.235 -11.733 12.301 1.00 84.19 103 ARG A N 1
ATOM 796 C CA . ARG A 1 103 ? 9.446 -13.111 11.839 1.00 84.19 103 ARG A CA 1
ATOM 797 C C . ARG A 1 103 ? 8.350 -13.553 10.868 1.00 84.19 103 ARG A C 1
ATOM 799 O O . ARG A 1 103 ? 8.662 -14.218 9.882 1.00 84.19 103 ARG A O 1
ATOM 806 N N . GLY A 1 104 ? 7.093 -13.198 11.128 1.00 87.81 104 GLY A N 1
ATOM 807 C CA . GLY A 1 104 ? 5.973 -13.440 10.219 1.00 87.81 104 GLY A CA 1
ATOM 808 C C . GLY A 1 104 ? 6.170 -12.746 8.870 1.00 87.81 104 GLY A C 1
ATOM 809 O O . GLY A 1 104 ? 6.091 -13.397 7.827 1.00 87.81 104 GLY A O 1
ATOM 810 N N . ILE A 1 105 ? 6.521 -11.459 8.893 1.00 86.25 105 ILE A N 1
ATOM 811 C CA . ILE A 1 105 ? 6.817 -10.649 7.704 1.00 86.25 105 ILE A CA 1
ATOM 812 C C . ILE A 1 105 ? 7.980 -11.254 6.914 1.00 86.25 105 ILE A C 1
ATOM 814 O O . ILE A 1 105 ? 7.845 -11.475 5.714 1.00 86.25 105 ILE A O 1
ATOM 818 N N . LEU A 1 106 ? 9.093 -11.593 7.573 1.00 89.81 106 LEU A N 1
ATOM 819 C CA . LEU A 1 106 ? 10.262 -12.192 6.926 1.00 89.81 106 LEU A CA 1
ATOM 820 C C . LEU A 1 106 ? 9.939 -13.549 6.298 1.00 89.81 106 LEU A C 1
ATOM 822 O O . LEU A 1 106 ? 10.383 -13.819 5.190 1.00 89.81 106 LEU A O 1
ATOM 826 N N . ARG A 1 107 ? 9.136 -14.395 6.957 1.00 90.94 107 ARG A N 1
ATOM 827 C CA . ARG A 1 107 ? 8.689 -15.675 6.379 1.00 90.94 107 ARG A CA 1
ATOM 828 C C . ARG A 1 107 ? 7.844 -15.464 5.126 1.00 90.94 107 ARG A C 1
ATOM 830 O O . ARG A 1 107 ? 8.111 -16.102 4.112 1.00 90.94 107 ARG A O 1
ATOM 837 N N . ARG A 1 108 ? 6.860 -14.557 5.180 1.00 90.25 108 ARG A N 1
ATOM 838 C CA . ARG A 1 108 ? 6.025 -14.197 4.019 1.00 90.25 108 ARG A CA 1
ATOM 839 C C . ARG A 1 108 ? 6.888 -13.630 2.888 1.00 90.25 108 ARG A C 1
ATOM 841 O O . ARG A 1 108 ? 6.729 -14.050 1.749 1.00 90.25 108 ARG A O 1
ATOM 848 N N . PHE A 1 109 ? 7.831 -12.741 3.206 1.00 89.75 109 PHE A N 1
ATOM 849 C CA . PHE A 1 109 ? 8.757 -12.145 2.244 1.00 89.75 109 PHE A CA 1
ATOM 850 C C . PHE A 1 109 ? 9.666 -13.188 1.595 1.00 89.75 109 PHE A C 1
ATOM 852 O O . PHE A 1 109 ? 9.769 -13.222 0.376 1.00 89.75 109 PHE A O 1
ATOM 859 N N . LEU A 1 110 ? 10.292 -14.066 2.381 1.00 94.06 110 LEU A N 1
ATOM 860 C CA . LEU A 1 110 ? 11.165 -15.109 1.847 1.00 94.06 110 LEU A CA 1
ATOM 861 C C . LEU A 1 110 ? 10.384 -16.073 0.959 1.00 94.06 110 LEU A C 1
ATOM 863 O O . LEU A 1 110 ? 10.847 -16.397 -0.127 1.00 94.06 110 LEU A O 1
ATOM 867 N N . PHE A 1 111 ? 9.188 -16.489 1.373 1.00 94.62 111 PHE A N 1
ATOM 868 C CA . PHE A 1 111 ? 8.364 -17.398 0.585 1.00 94.62 111 PHE A CA 1
ATOM 869 C C . PHE A 1 111 ? 7.837 -16.743 -0.703 1.00 94.62 111 PHE A C 1
ATOM 871 O O . PHE A 1 111 ? 8.159 -17.190 -1.803 1.00 94.62 111 PHE A O 1
ATOM 878 N N . LEU A 1 112 ? 7.068 -15.655 -0.585 1.00 92.81 112 LEU A N 1
ATOM 879 C CA . LEU A 1 112 ? 6.436 -14.985 -1.728 1.00 92.81 112 LEU A CA 1
ATOM 880 C C . LEU A 1 112 ? 7.462 -14.294 -2.628 1.00 92.81 112 LEU A C 1
ATOM 882 O O . LEU A 1 112 ? 7.326 -14.317 -3.848 1.00 92.81 112 LEU A O 1
ATOM 886 N N . GLY A 1 113 ? 8.504 -13.709 -2.038 1.00 93.06 113 GLY A N 1
ATOM 887 C CA . GLY A 1 113 ? 9.602 -13.082 -2.763 1.00 93.06 113 GLY A CA 1
ATOM 888 C C . GLY A 1 113 ? 10.399 -14.097 -3.574 1.00 93.06 113 GLY A C 1
ATOM 889 O O . GLY A 1 113 ? 10.678 -13.834 -4.740 1.00 93.06 113 GLY A O 1
ATOM 890 N N . SER A 1 114 ? 10.692 -15.278 -3.014 1.00 95.19 114 SER A N 1
ATOM 891 C CA . SER A 1 114 ? 11.353 -16.352 -3.770 1.00 95.19 114 SER A CA 1
ATOM 892 C C . SER A 1 114 ? 10.464 -16.869 -4.895 1.00 95.19 114 SER A C 1
ATOM 894 O O . SER A 1 114 ? 10.939 -17.020 -6.016 1.00 95.19 114 SER A O 1
ATOM 896 N N . LEU A 1 115 ? 9.166 -17.067 -4.637 1.00 95.38 115 LEU A N 1
ATOM 897 C CA . LEU A 1 115 ? 8.218 -17.508 -5.661 1.00 95.38 115 LEU A CA 1
ATOM 898 C C . LEU A 1 115 ? 8.129 -16.506 -6.823 1.00 95.38 115 LEU A C 1
ATOM 900 O O . LEU A 1 115 ? 8.214 -16.903 -7.983 1.00 95.38 115 LEU A O 1
ATOM 904 N N . LEU A 1 116 ? 8.016 -15.208 -6.524 1.00 92.56 116 LEU A N 1
ATOM 905 C CA . LEU A 1 116 ? 8.002 -14.151 -7.540 1.00 92.56 116 LEU A CA 1
ATOM 906 C C . LEU A 1 116 ? 9.338 -14.053 -8.283 1.00 92.56 116 LEU A C 1
ATOM 908 O O . LEU A 1 116 ? 9.342 -13.912 -9.504 1.00 92.56 116 LEU A O 1
ATOM 912 N N . ALA A 1 117 ? 10.467 -14.163 -7.581 1.00 94.12 117 ALA A N 1
ATOM 913 C CA . ALA A 1 117 ? 11.790 -14.153 -8.198 1.00 94.12 117 ALA A CA 1
ATOM 914 C C . ALA A 1 117 ? 11.969 -15.331 -9.167 1.00 94.12 117 ALA A C 1
ATOM 916 O O . ALA A 1 117 ? 12.420 -15.126 -10.293 1.00 94.12 117 ALA A O 1
ATOM 917 N N . MET A 1 118 ? 11.560 -16.539 -8.765 1.00 96.31 118 MET A N 1
ATOM 918 C CA . MET A 1 118 ? 11.568 -17.729 -9.618 1.00 96.31 118 MET A CA 1
ATOM 919 C C . MET A 1 118 ? 10.629 -17.572 -10.815 1.00 96.31 118 MET A C 1
ATOM 921 O O . MET A 1 118 ? 11.018 -17.895 -11.933 1.00 96.31 118 MET A O 1
ATOM 925 N N . ALA A 1 119 ? 9.424 -17.030 -10.612 1.00 94.12 119 ALA A N 1
ATOM 926 C CA . ALA A 1 119 ? 8.479 -16.780 -11.696 1.00 94.12 119 ALA A CA 1
ATOM 927 C C . ALA A 1 119 ? 9.050 -15.793 -12.728 1.00 94.12 119 ALA A C 1
ATOM 929 O O . ALA A 1 119 ? 9.009 -16.065 -13.924 1.00 94.12 119 ALA A O 1
ATOM 930 N N . VAL A 1 120 ? 9.640 -14.675 -12.290 1.00 94.38 120 VAL A N 1
ATOM 931 C CA . VAL A 1 120 ? 10.286 -13.719 -13.205 1.00 94.38 120 VAL A CA 1
ATOM 932 C C . VAL A 1 120 ? 11.478 -14.361 -13.907 1.00 94.38 120 VAL A C 1
ATOM 934 O O . VAL A 1 120 ? 11.620 -14.200 -15.113 1.00 94.38 120 VAL A O 1
ATOM 937 N N . TRP A 1 121 ? 12.308 -15.116 -13.186 1.00 95.81 121 TRP A N 1
ATOM 938 C CA . TRP A 1 121 ? 13.447 -15.816 -13.777 1.00 95.81 121 TRP A CA 1
ATOM 939 C C . TRP A 1 121 ? 13.019 -16.817 -14.861 1.00 95.81 121 TRP A C 1
ATOM 941 O O . TRP A 1 121 ? 13.669 -16.892 -15.899 1.00 95.81 121 TRP A O 1
ATOM 951 N N . TRP A 1 122 ? 11.905 -17.526 -14.661 1.00 97.06 122 TRP A N 1
ATOM 952 C CA . TRP A 1 122 ? 11.397 -18.518 -15.610 1.00 97.06 122 TRP A CA 1
ATOM 953 C C . TRP A 1 122 ? 10.656 -17.896 -16.802 1.00 97.06 122 TRP A C 1
ATOM 955 O O . TRP A 1 122 ? 10.926 -18.234 -17.951 1.00 97.06 122 TRP A O 1
ATOM 965 N N . PHE A 1 123 ? 9.720 -16.977 -16.550 1.00 95.12 123 PHE A N 1
ATOM 966 C CA . PHE A 1 123 ? 8.833 -16.431 -17.586 1.00 95.12 123 PHE A CA 1
ATOM 967 C C . PHE A 1 123 ? 9.383 -15.179 -18.279 1.00 95.12 123 PHE A C 1
ATOM 969 O O . PHE A 1 123 ? 8.964 -14.863 -19.391 1.00 95.12 123 PHE A O 1
ATOM 976 N N . GLN A 1 124 ? 10.271 -14.427 -17.624 1.00 94.38 124 GLN A N 1
ATOM 977 C CA . GLN A 1 124 ? 10.822 -13.152 -18.102 1.00 94.38 124 GLN A CA 1
ATOM 978 C C . GLN A 1 124 ? 12.319 -13.016 -17.736 1.00 94.38 124 GLN A C 1
ATOM 980 O O . GLN A 1 124 ? 12.712 -12.029 -17.104 1.00 94.38 124 GLN A O 1
ATOM 985 N N . PRO A 1 125 ? 13.188 -13.971 -18.131 1.00 94.31 125 PRO A N 1
ATOM 986 C CA . PRO A 1 125 ? 14.588 -14.021 -17.692 1.00 94.31 125 PRO A CA 1
ATOM 987 C C . PRO A 1 125 ? 15.372 -12.742 -18.006 1.00 94.31 125 PRO A C 1
ATOM 989 O O . PRO A 1 125 ? 16.195 -12.311 -17.202 1.00 94.31 125 PRO A O 1
ATOM 992 N N . ALA A 1 126 ? 15.079 -12.086 -19.135 1.00 94.75 126 ALA A N 1
ATOM 993 C CA . ALA A 1 126 ? 15.713 -10.824 -19.520 1.00 94.75 126 ALA A CA 1
ATOM 994 C C . ALA A 1 126 ? 15.404 -9.665 -18.551 1.00 94.75 126 ALA A C 1
ATOM 996 O O . ALA A 1 126 ? 16.208 -8.746 -18.409 1.00 94.75 126 ALA A O 1
ATOM 997 N N . GLN A 1 127 ? 14.257 -9.707 -17.864 1.00 93.62 127 GLN A N 1
ATOM 998 C CA . GLN A 1 127 ? 13.870 -8.699 -16.872 1.00 93.62 127 GLN A CA 1
ATOM 999 C C . GLN A 1 127 ? 14.357 -9.038 -15.459 1.00 93.62 127 GLN A C 1
ATOM 1001 O O . GLN A 1 127 ? 14.334 -8.177 -14.573 1.00 93.62 127 GLN A O 1
ATOM 1006 N N . PHE A 1 128 ? 14.830 -10.266 -15.227 1.00 96.00 128 PHE A N 1
ATOM 1007 C CA . PHE A 1 128 ? 15.308 -10.695 -13.921 1.00 96.00 128 PHE A CA 1
ATOM 1008 C C . PHE A 1 128 ? 16.483 -9.823 -13.459 1.00 96.00 128 PHE A C 1
ATOM 1010 O O . PHE A 1 128 ? 17.563 -9.815 -14.055 1.00 96.00 128 PHE A O 1
ATOM 1017 N N . LEU A 1 129 ? 16.257 -9.067 -12.380 1.00 94.81 129 LEU A N 1
ATOM 1018 C CA . LEU A 1 129 ? 17.204 -8.103 -11.809 1.00 94.81 129 LEU A CA 1
ATOM 1019 C C . LEU A 1 129 ? 17.669 -7.005 -12.787 1.00 94.81 129 LEU A C 1
ATOM 1021 O O . LEU A 1 129 ? 18.682 -6.356 -12.532 1.00 94.81 129 LEU A O 1
ATOM 1025 N N . ALA A 1 130 ? 16.937 -6.743 -13.873 1.00 95.62 130 ALA A N 1
ATOM 1026 C CA . ALA A 1 130 ? 17.320 -5.726 -14.854 1.00 95.62 130 ALA A CA 1
ATOM 1027 C C . ALA A 1 130 ? 17.393 -4.317 -14.239 1.00 95.62 130 ALA A C 1
ATOM 1029 O O . ALA A 1 130 ? 18.324 -3.568 -14.521 1.00 95.62 130 ALA A O 1
ATOM 1030 N N . LEU A 1 131 ? 16.455 -3.968 -13.350 1.00 93.69 131 LEU A N 1
ATOM 1031 C CA . LEU A 1 131 ? 16.406 -2.650 -12.711 1.00 93.69 131 LEU A CA 1
ATOM 1032 C C . LEU A 1 131 ? 17.640 -2.360 -11.828 1.00 93.69 131 LEU A C 1
ATOM 1034 O O . LEU A 1 131 ? 18.317 -1.371 -12.100 1.00 93.69 131 LEU A O 1
ATOM 1038 N N . PRO A 1 132 ? 18.007 -3.201 -10.834 1.00 95.31 132 PRO A N 1
ATOM 1039 C CA . PRO A 1 132 ? 19.216 -2.960 -10.043 1.00 95.31 132 PRO A CA 1
ATOM 1040 C C . PRO A 1 132 ? 20.516 -3.087 -10.853 1.00 95.31 132 PRO A C 1
ATOM 1042 O O . PRO A 1 132 ? 21.502 -2.458 -10.486 1.00 95.31 132 PRO A O 1
ATOM 1045 N N . ARG A 1 133 ? 20.541 -3.869 -11.946 1.00 96.62 133 ARG A N 1
ATOM 1046 C CA . ARG A 1 133 ? 21.733 -4.030 -12.801 1.00 96.62 133 ARG A CA 1
ATOM 1047 C C . ARG A 1 133 ? 21.972 -2.837 -13.722 1.00 96.62 133 ARG A C 1
ATOM 1049 O O . ARG A 1 133 ? 23.101 -2.379 -13.839 1.00 96.62 133 ARG A O 1
ATOM 1056 N N . ASN A 1 134 ? 20.917 -2.342 -14.364 1.00 97.50 134 ASN A N 1
ATOM 1057 C CA . ASN A 1 134 ? 21.033 -1.348 -15.432 1.00 97.50 134 ASN A CA 1
ATOM 1058 C C . ASN A 1 134 ? 20.756 0.079 -14.939 1.00 97.50 134 ASN A C 1
ATOM 1060 O O . ASN A 1 134 ? 21.252 1.036 -15.525 1.0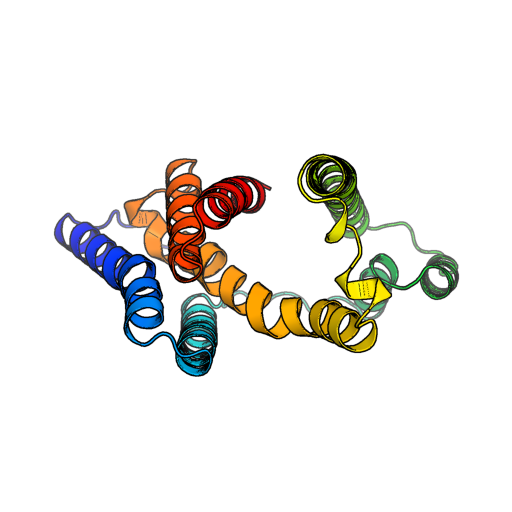0 97.50 134 ASN A O 1
ATOM 1064 N N . GLN A 1 135 ? 19.949 0.241 -13.883 1.00 97.19 135 GLN A N 1
ATOM 1065 C CA . GLN A 1 135 ? 19.550 1.544 -13.335 1.00 97.19 135 GLN A CA 1
ATOM 1066 C C . GLN A 1 135 ? 19.586 1.536 -11.792 1.00 97.19 135 GLN A C 1
ATOM 1068 O O . GLN A 1 135 ? 18.561 1.761 -11.138 1.00 97.19 135 GLN A O 1
ATOM 1073 N N . PRO A 1 136 ? 20.759 1.291 -11.175 1.00 96.62 136 PRO A N 1
ATOM 1074 C CA . PRO A 1 136 ? 20.881 1.105 -9.727 1.00 96.62 136 PRO A CA 1
ATOM 1075 C C . PRO A 1 136 ? 20.412 2.321 -8.919 1.00 96.62 136 PRO A C 1
ATOM 1077 O O . PRO A 1 136 ? 19.780 2.158 -7.878 1.00 96.62 136 PRO A O 1
ATOM 1080 N N . LEU A 1 137 ? 20.659 3.542 -9.407 1.00 97.44 137 LEU A N 1
ATOM 1081 C CA . LEU A 1 137 ? 20.204 4.755 -8.727 1.00 97.44 137 LEU A CA 1
ATOM 1082 C C . LEU A 1 137 ? 18.672 4.847 -8.697 1.00 97.44 137 LEU A C 1
ATOM 1084 O O . LEU A 1 137 ? 18.097 5.120 -7.645 1.00 97.44 137 LEU A O 1
ATOM 1088 N N . LEU A 1 138 ? 18.005 4.566 -9.822 1.00 95.62 138 LEU A N 1
ATOM 1089 C CA . LEU A 1 138 ? 16.543 4.533 -9.878 1.00 95.62 138 LEU A CA 1
ATOM 1090 C C . LEU A 1 138 ? 15.985 3.445 -8.956 1.00 95.62 138 LEU A C 1
ATOM 1092 O O . LEU A 1 138 ? 15.008 3.682 -8.250 1.00 95.62 138 LEU A O 1
ATOM 1096 N N . TRP A 1 139 ? 16.623 2.274 -8.922 1.00 96.06 139 TRP A N 1
ATOM 1097 C CA . TRP A 1 139 ? 16.245 1.201 -8.007 1.00 96.06 139 TRP A CA 1
ATOM 1098 C C . TRP A 1 139 ? 16.295 1.659 -6.541 1.00 96.06 139 TRP A C 1
ATOM 1100 O O . TRP A 1 139 ? 15.301 1.501 -5.834 1.00 96.06 139 TRP A O 1
ATOM 1110 N N . VAL A 1 140 ? 17.390 2.294 -6.097 1.00 95.62 140 VAL A N 1
ATOM 1111 C CA . VAL A 1 140 ? 17.504 2.836 -4.727 1.00 95.62 140 VAL A CA 1
ATOM 1112 C C . VAL A 1 140 ? 16.427 3.885 -4.454 1.00 95.62 140 VAL A C 1
ATOM 1114 O O . VAL A 1 140 ? 15.771 3.831 -3.413 1.00 95.62 140 VAL A O 1
ATOM 1117 N N . LEU A 1 141 ? 16.207 4.814 -5.389 1.00 95.31 141 LEU A N 1
ATOM 1118 C CA . LEU A 1 141 ? 15.170 5.837 -5.250 1.00 95.31 141 LEU A CA 1
ATOM 1119 C C . LEU A 1 141 ? 13.785 5.211 -5.084 1.00 95.31 141 LEU A C 1
ATOM 1121 O O . LEU A 1 141 ? 13.039 5.636 -4.209 1.00 95.31 141 LEU A O 1
ATOM 1125 N N . ILE A 1 142 ? 13.449 4.172 -5.853 1.00 93.06 142 ILE A N 1
ATOM 1126 C CA . ILE A 1 142 ? 12.185 3.445 -5.693 1.00 93.06 142 ILE A CA 1
ATOM 1127 C C . ILE A 1 142 ? 12.135 2.770 -4.320 1.00 93.06 142 ILE A C 1
ATOM 1129 O O . ILE A 1 142 ? 11.154 2.954 -3.608 1.00 93.06 142 ILE A O 1
ATOM 1133 N N . MET A 1 143 ? 13.180 2.047 -3.905 1.00 90.00 143 MET A N 1
ATOM 1134 C CA . MET A 1 143 ? 13.194 1.345 -2.612 1.00 90.00 143 MET A CA 1
ATOM 1135 C C . MET A 1 143 ? 12.970 2.285 -1.415 1.00 90.00 143 MET A C 1
ATOM 1137 O O . MET A 1 143 ? 12.354 1.876 -0.433 1.00 90.00 143 MET A O 1
ATOM 1141 N N . VAL A 1 144 ? 13.434 3.536 -1.494 1.00 90.12 144 VAL A N 1
ATOM 1142 C CA . VAL A 1 144 ? 13.298 4.524 -0.411 1.00 90.12 144 VAL A CA 1
ATOM 1143 C C . VAL A 1 144 ? 12.024 5.361 -0.543 1.00 90.12 144 VAL A C 1
ATOM 1145 O O . VAL A 1 144 ? 11.289 5.533 0.430 1.00 90.12 144 VAL A O 1
ATOM 1148 N N . LEU A 1 145 ? 11.746 5.897 -1.732 1.00 92.81 145 LEU A N 1
ATOM 1149 C CA . LEU A 1 145 ? 10.659 6.854 -1.935 1.00 92.81 145 LEU A CA 1
ATOM 1150 C C . LEU A 1 145 ? 9.307 6.171 -2.115 1.00 92.81 145 LEU A C 1
ATOM 1152 O O . LEU A 1 145 ? 8.307 6.700 -1.640 1.00 92.81 145 LEU A O 1
ATOM 1156 N N . TYR A 1 146 ? 9.239 5.007 -2.764 1.00 91.94 146 TYR A N 1
ATOM 1157 C CA . TYR A 1 146 ? 7.961 4.344 -3.038 1.00 91.94 146 TYR A CA 1
ATOM 1158 C C . TYR A 1 146 ? 7.171 3.983 -1.763 1.00 91.94 146 TYR A C 1
ATOM 1160 O O . TYR A 1 146 ? 5.967 4.265 -1.727 1.00 91.94 146 TYR A O 1
ATOM 1168 N N . PRO A 1 147 ? 7.793 3.453 -0.685 1.00 89.00 147 PRO A N 1
ATOM 1169 C CA . PRO A 1 147 ? 7.089 3.231 0.577 1.00 89.00 147 PRO A CA 1
ATOM 1170 C C . PRO A 1 147 ? 6.444 4.503 1.147 1.00 89.00 147 PRO A C 1
ATOM 1172 O O . PRO A 1 147 ? 5.308 4.477 1.615 1.00 89.00 147 PRO A O 1
ATOM 1175 N N . LEU A 1 148 ? 7.143 5.635 1.066 1.00 88.81 148 LEU A N 1
ATOM 1176 C CA . LEU A 1 148 ? 6.674 6.903 1.627 1.00 88.81 148 LEU A CA 1
ATOM 1177 C C . LEU A 1 148 ? 5.626 7.574 0.734 1.00 88.81 148 LEU A C 1
ATOM 1179 O O . LEU A 1 148 ? 4.599 8.041 1.217 1.00 88.81 148 LEU A O 1
ATOM 1183 N N . LEU A 1 149 ? 5.885 7.611 -0.574 1.00 91.38 149 LEU A N 1
ATOM 1184 C CA . LEU A 1 149 ? 5.073 8.334 -1.549 1.00 91.38 149 LEU A CA 1
ATOM 1185 C C . LEU A 1 149 ? 3.819 7.586 -1.981 1.00 91.38 149 LEU A C 1
ATOM 1187 O O . LEU A 1 149 ? 2.873 8.223 -2.441 1.00 91.38 149 LEU A O 1
ATOM 1191 N N . SER A 1 150 ? 3.819 6.259 -1.858 1.00 92.94 150 SER A N 1
ATOM 1192 C CA . SER A 1 150 ? 2.746 5.414 -2.369 1.00 92.94 150 SER A CA 1
ATOM 1193 C C . SER A 1 150 ? 2.157 4.509 -1.295 1.00 92.94 150 SER A C 1
ATOM 1195 O O . SER A 1 150 ? 0.944 4.521 -1.100 1.00 92.94 150 SER A O 1
ATOM 1197 N N . VAL A 1 151 ? 2.984 3.741 -0.577 1.00 92.12 151 VAL A N 1
ATOM 1198 C CA . VAL A 1 151 ? 2.472 2.724 0.361 1.00 92.12 151 VAL A CA 1
ATOM 1199 C C . VAL A 1 151 ? 1.770 3.369 1.552 1.00 92.12 151 VAL A C 1
ATOM 1201 O O . VAL A 1 151 ? 0.657 2.962 1.877 1.00 92.12 151 VAL A O 1
ATOM 1204 N N . TRP A 1 152 ? 2.353 4.410 2.155 1.00 93.06 152 TRP A N 1
ATOM 1205 C CA . TRP A 1 152 ? 1.740 5.073 3.310 1.00 93.06 152 TRP A CA 1
ATOM 1206 C C . TRP A 1 152 ? 0.331 5.632 3.018 1.00 93.06 152 TRP A C 1
ATOM 1208 O O . TRP A 1 152 ? -0.601 5.253 3.735 1.00 93.06 152 TRP A O 1
ATOM 1218 N N . PRO A 1 153 ? 0.098 6.453 1.967 1.00 94.44 153 PRO A N 1
ATOM 1219 C CA . PRO A 1 153 ? -1.256 6.911 1.654 1.00 94.44 153 PRO A CA 1
ATOM 1220 C C . PRO A 1 153 ? -2.222 5.761 1.342 1.00 94.44 153 PRO A C 1
ATOM 1222 O O . PRO A 1 153 ? -3.370 5.785 1.785 1.00 94.44 153 PRO A O 1
ATOM 1225 N N . GLN A 1 154 ? -1.765 4.735 0.612 1.00 94.50 154 GLN A N 1
ATOM 1226 C CA . GLN A 1 154 ? -2.594 3.571 0.288 1.00 94.50 154 GLN A CA 1
ATOM 1227 C C . GLN A 1 154 ? -3.027 2.819 1.553 1.00 94.50 154 GLN A C 1
ATOM 1229 O O . GLN A 1 154 ? -4.202 2.488 1.699 1.00 94.50 154 GLN A O 1
ATOM 1234 N N . GLU A 1 155 ? -2.124 2.597 2.507 1.00 92.56 155 GLU A N 1
ATOM 1235 C CA . GLU A 1 155 ? -2.460 1.947 3.775 1.00 92.56 155 GLU A CA 1
ATOM 1236 C C . GLU A 1 155 ? -3.489 2.765 4.570 1.00 92.56 155 GLU A C 1
ATOM 1238 O O . GLU A 1 155 ? -4.470 2.229 5.095 1.00 92.56 155 GLU A O 1
ATOM 1243 N N . VAL A 1 156 ? -3.342 4.090 4.599 1.00 93.69 156 VAL A N 1
ATOM 1244 C CA . VAL A 1 156 ? -4.325 4.954 5.259 1.00 93.69 156 VAL A CA 1
ATOM 1245 C C . VAL A 1 156 ? -5.709 4.834 4.609 1.00 93.69 156 VAL A C 1
ATOM 1247 O O . VAL A 1 156 ? -6.699 4.696 5.327 1.00 93.69 156 VAL A O 1
ATOM 1250 N N . ILE A 1 157 ? -5.795 4.858 3.277 1.00 95.25 157 ILE A N 1
ATOM 1251 C CA . ILE A 1 157 ? -7.068 4.858 2.537 1.00 95.25 157 ILE A CA 1
ATOM 1252 C C . ILE A 1 157 ? -7.763 3.492 2.595 1.00 95.25 157 ILE A C 1
ATOM 1254 O O . ILE A 1 157 ? -8.936 3.399 2.968 1.00 95.25 157 ILE A O 1
ATOM 1258 N N . TYR A 1 158 ? -7.053 2.429 2.214 1.00 93.38 158 TYR A N 1
ATOM 1259 C CA . TYR A 1 158 ? -7.647 1.109 1.970 1.00 93.38 158 TYR A CA 1
ATOM 1260 C C . TYR A 1 158 ? -7.736 0.246 3.227 1.00 93.38 158 TYR A C 1
ATOM 1262 O O . TYR A 1 158 ? -8.468 -0.744 3.234 1.00 93.38 158 TYR A O 1
ATOM 1270 N N . ARG A 1 159 ? -7.004 0.594 4.294 1.00 90.25 159 ARG A N 1
ATOM 1271 C CA . ARG A 1 159 ? -6.940 -0.221 5.517 1.00 90.25 159 ARG A CA 1
ATOM 1272 C C . ARG A 1 159 ? -7.398 0.520 6.743 1.00 90.25 159 ARG A C 1
ATOM 1274 O O . ARG A 1 159 ? -8.299 0.050 7.421 1.00 90.25 159 ARG A O 1
ATOM 1281 N N . ARG A 1 160 ? -6.835 1.690 7.028 1.00 91.25 160 ARG A N 1
ATOM 1282 C CA . ARG A 1 160 ? -7.242 2.426 8.228 1.00 91.25 160 ARG A CA 1
ATOM 1283 C C . ARG A 1 160 ? -8.629 3.041 8.066 1.00 91.25 160 ARG A C 1
ATOM 1285 O O . ARG A 1 160 ? -9.533 2.731 8.836 1.00 91.25 160 ARG A O 1
ATOM 1292 N N . PHE A 1 161 ? -8.793 3.916 7.079 1.00 94.19 161 PHE A N 1
ATOM 1293 C CA . PHE A 1 161 ? -10.042 4.636 6.867 1.00 94.19 161 PHE A CA 1
ATOM 1294 C C . PHE A 1 161 ? -11.159 3.687 6.450 1.00 94.19 161 PHE A C 1
ATOM 1296 O O . PHE A 1 161 ? -12.226 3.720 7.053 1.00 94.19 161 PHE A O 1
ATOM 1303 N N . MET A 1 162 ? -10.897 2.785 5.499 1.00 94.50 162 MET A N 1
ATOM 1304 C CA . MET A 1 162 ? -11.914 1.857 5.014 1.00 94.50 162 MET A CA 1
ATOM 1305 C C . MET A 1 162 ? -12.518 0.989 6.132 1.00 94.50 162 MET A C 1
ATOM 1307 O O . MET A 1 162 ? -13.740 0.929 6.275 1.00 94.50 162 MET A O 1
ATOM 1311 N N . PHE A 1 163 ? -11.676 0.369 6.967 1.00 92.69 163 PHE A N 1
ATOM 1312 C CA . PHE A 1 163 ? -12.147 -0.513 8.041 1.00 92.69 163 PHE A CA 1
ATOM 1313 C C . PHE A 1 163 ? -12.927 0.252 9.108 1.00 92.69 163 PHE A C 1
ATOM 1315 O O . PHE A 1 163 ? -13.873 -0.283 9.673 1.00 92.69 163 PHE A O 1
ATOM 1322 N N . GLN A 1 164 ? -12.567 1.507 9.375 1.00 91.38 164 GLN A N 1
ATOM 1323 C CA . GLN A 1 164 ? -13.286 2.333 10.343 1.00 91.38 164 GLN A CA 1
ATOM 1324 C C . GLN A 1 164 ? -14.603 2.875 9.778 1.00 91.38 164 GLN A C 1
ATOM 1326 O O . GLN A 1 164 ? -15.633 2.817 10.449 1.00 91.38 164 GLN A O 1
ATOM 1331 N N . ARG A 1 165 ? -14.580 3.402 8.549 1.00 93.25 165 ARG A N 1
ATOM 1332 C CA . ARG A 1 165 ? -15.713 4.098 7.929 1.00 93.25 165 ARG A CA 1
ATOM 1333 C C . ARG A 1 165 ? -16.816 3.138 7.501 1.00 93.25 165 ARG A C 1
ATOM 1335 O O . ARG A 1 165 ? -17.988 3.446 7.704 1.00 93.25 165 ARG A O 1
ATOM 1342 N N . TYR A 1 166 ? -16.448 1.985 6.942 1.00 94.25 166 TYR A N 1
ATOM 1343 C CA . TYR A 1 166 ? -17.401 1.058 6.330 1.00 94.25 166 TYR A CA 1
ATOM 1344 C C . TYR A 1 166 ? -17.689 -0.185 7.178 1.00 94.25 166 TYR A C 1
ATOM 1346 O O . TYR A 1 166 ? -18.421 -1.063 6.722 1.00 94.25 166 TYR A O 1
ATOM 1354 N N . ALA A 1 167 ? -17.185 -0.267 8.417 1.00 92.25 167 ALA A N 1
ATOM 1355 C CA . ALA A 1 167 ? -17.574 -1.322 9.363 1.00 92.25 167 ALA A CA 1
ATOM 1356 C C . ALA A 1 167 ? -19.101 -1.464 9.529 1.00 92.25 167 ALA A C 1
ATOM 1358 O O . ALA A 1 167 ? -19.573 -2.594 9.626 1.00 92.25 167 ALA A O 1
ATOM 1359 N N . PRO A 1 168 ? -19.915 -0.387 9.504 1.00 91.69 168 PRO A N 1
ATOM 1360 C CA . PRO A 1 168 ? -21.369 -0.531 9.557 1.00 91.69 168 PRO A CA 1
ATOM 1361 C C . PRO A 1 168 ? -21.996 -1.220 8.330 1.00 91.69 168 PRO A C 1
ATOM 1363 O O . PRO A 1 168 ? -23.129 -1.680 8.422 1.00 91.69 168 PRO A O 1
ATOM 1366 N N . VAL A 1 169 ? -21.285 -1.278 7.196 1.00 92.62 169 VAL A N 1
ATOM 1367 C CA . VAL A 1 169 ? -21.749 -1.891 5.936 1.00 92.62 169 VAL A CA 1
ATOM 1368 C C . VAL A 1 169 ? -21.209 -3.308 5.780 1.00 92.62 169 VAL A C 1
ATOM 1370 O O . VAL A 1 169 ? -21.968 -4.240 5.537 1.00 92.62 169 VAL A O 1
ATOM 1373 N N . PHE A 1 170 ? -19.892 -3.477 5.923 1.00 92.12 170 PHE A N 1
ATOM 1374 C CA . PHE A 1 170 ? -19.213 -4.752 5.678 1.00 92.12 170 PHE A CA 1
ATOM 1375 C C . PHE A 1 170 ? -18.929 -5.543 6.962 1.00 92.12 170 PHE A C 1
ATOM 1377 O O . PHE A 1 170 ? -18.426 -6.660 6.897 1.00 92.12 170 PHE A O 1
ATOM 1384 N N . GLY A 1 171 ? -19.255 -4.999 8.135 1.00 89.06 171 GLY A N 1
ATOM 1385 C CA . GLY A 1 171 ? -18.916 -5.600 9.423 1.00 89.06 171 GLY A CA 1
ATOM 1386 C C . GLY A 1 171 ? -17.424 -5.506 9.754 1.00 89.06 171 GLY A C 1
ATOM 1387 O O . GLY A 1 171 ? -16.650 -4.830 9.080 1.00 89.06 171 GLY A O 1
ATOM 1388 N N . GLU A 1 172 ? -17.019 -6.206 10.814 1.00 79.75 172 GLU A N 1
ATOM 1389 C CA . GLU A 1 172 ? -15.620 -6.283 11.280 1.00 79.75 172 GLU A CA 1
ATOM 1390 C C . GLU A 1 172 ? -14.959 -7.633 10.932 1.00 79.75 172 GLU A C 1
ATOM 1392 O O . GLU A 1 172 ? -13.947 -8.008 11.514 1.00 79.75 172 GLU A O 1
ATOM 1397 N N . SER A 1 173 ? -15.550 -8.389 10.002 1.00 82.38 173 SER A N 1
ATOM 1398 C CA . SER A 1 173 ? -15.166 -9.764 9.660 1.00 82.38 173 SER A CA 1
ATOM 1399 C C . SER A 1 173 ? -14.599 -9.877 8.234 1.00 82.38 173 SER A C 1
ATOM 1401 O O . SER A 1 173 ? -14.227 -8.881 7.608 1.00 82.38 173 SER A O 1
ATOM 1403 N N . ASN A 1 174 ? -14.550 -11.100 7.691 1.00 88.75 174 ASN A N 1
ATOM 1404 C CA . ASN A 1 174 ? -14.034 -11.421 6.353 1.00 88.75 174 ASN A CA 1
ATOM 1405 C C . ASN A 1 174 ? -14.626 -10.562 5.223 1.00 88.75 174 ASN A C 1
ATOM 1407 O O . ASN A 1 174 ? -13.948 -10.310 4.232 1.00 88.75 174 ASN A O 1
ATOM 1411 N N . ASN A 1 175 ? -15.857 -10.070 5.366 1.00 92.19 175 ASN A N 1
ATOM 1412 C CA . ASN A 1 175 ? -16.488 -9.215 4.360 1.00 92.19 175 ASN A CA 1
ATOM 1413 C C . ASN A 1 175 ? -15.742 -7.880 4.183 1.00 92.19 175 ASN A C 1
ATOM 1415 O O . ASN A 1 175 ? -15.581 -7.422 3.054 1.00 92.19 175 ASN A O 1
ATOM 1419 N N . MET A 1 176 ? -15.220 -7.291 5.266 1.00 94.06 176 MET A N 1
ATOM 1420 C CA . MET A 1 176 ? -14.393 -6.081 5.189 1.00 94.06 176 MET A CA 1
ATOM 1421 C C . MET A 1 176 ? -13.049 -6.361 4.510 1.00 94.06 176 MET A C 1
ATOM 1423 O O . MET A 1 176 ? -12.586 -5.572 3.687 1.00 94.06 176 MET A O 1
ATOM 1427 N N . VAL A 1 177 ? -12.444 -7.513 4.813 1.00 93.00 177 VAL A N 1
ATOM 1428 C CA . VAL A 1 177 ? -11.201 -7.973 4.176 1.00 93.00 177 VAL A CA 1
ATOM 1429 C C . VAL A 1 177 ? -11.397 -8.124 2.668 1.00 93.00 177 VAL A C 1
ATOM 1431 O O . VAL A 1 177 ? -10.592 -7.607 1.897 1.00 93.00 177 VAL A O 1
ATOM 1434 N N . ILE A 1 178 ? -12.483 -8.776 2.240 1.00 94.19 178 ILE A N 1
ATOM 1435 C CA . ILE A 1 178 ? -12.810 -8.956 0.819 1.00 94.19 178 ILE A CA 1
ATOM 1436 C C . ILE A 1 178 ? -13.066 -7.602 0.157 1.00 94.19 178 ILE A C 1
ATOM 1438 O O . ILE A 1 178 ? -12.494 -7.330 -0.895 1.00 94.19 178 ILE A O 1
ATOM 1442 N N . ALA A 1 179 ? -13.869 -6.730 0.774 1.00 94.94 179 ALA A N 1
ATOM 1443 C CA . ALA A 1 179 ? -14.142 -5.403 0.230 1.00 94.94 179 ALA A CA 1
ATOM 1444 C C . ALA A 1 179 ? -12.847 -4.594 0.044 1.00 94.94 179 ALA A C 1
ATOM 1446 O O . ALA A 1 179 ? -12.643 -3.987 -1.007 1.00 94.94 179 ALA A O 1
ATOM 1447 N N . SER A 1 180 ? -11.947 -4.624 1.034 1.00 95.12 180 SER A N 1
ATOM 1448 C CA . SER A 1 180 ? -10.651 -3.938 0.975 1.00 95.12 180 SER A CA 1
ATOM 1449 C C . SER A 1 180 ? -9.745 -4.529 -0.099 1.00 95.12 180 SER A C 1
ATOM 1451 O O . SER A 1 180 ? -9.165 -3.782 -0.884 1.00 95.12 180 SER A O 1
ATOM 1453 N N . ALA A 1 181 ? -9.679 -5.857 -0.204 1.00 94.75 181 ALA A N 1
ATOM 1454 C CA . ALA A 1 181 ? -8.906 -6.544 -1.231 1.00 94.75 181 ALA A CA 1
ATOM 1455 C C . ALA A 1 181 ? -9.408 -6.233 -2.648 1.00 94.75 181 ALA A C 1
ATOM 1457 O O . ALA A 1 181 ? -8.602 -5.963 -3.536 1.00 94.75 181 ALA A O 1
ATOM 1458 N N . VAL A 1 182 ? -10.728 -6.214 -2.855 1.00 95.88 182 VAL A N 1
ATOM 1459 C CA . VAL A 1 182 ? -11.342 -5.864 -4.143 1.00 95.88 182 VAL A CA 1
ATOM 1460 C C . VAL A 1 182 ? -11.086 -4.399 -4.484 1.00 95.88 182 VAL A C 1
ATOM 1462 O O . VAL A 1 182 ? -10.649 -4.115 -5.594 1.00 95.88 182 VAL A O 1
ATOM 1465 N N . ALA A 1 183 ? -11.291 -3.475 -3.542 1.00 96.44 183 ALA A N 1
ATOM 1466 C CA . ALA A 1 183 ? -11.022 -2.053 -3.752 1.00 96.44 183 ALA A CA 1
ATOM 1467 C C . ALA A 1 183 ? -9.541 -1.788 -4.063 1.00 96.44 183 ALA A C 1
ATOM 1469 O O . ALA A 1 183 ? -9.215 -1.057 -4.997 1.00 96.44 183 ALA A O 1
ATOM 1470 N N . PHE A 1 184 ? -8.637 -2.410 -3.306 1.00 95.38 184 PHE A N 1
ATOM 1471 C CA . PHE A 1 184 ? -7.197 -2.278 -3.499 1.00 95.38 184 PHE A CA 1
ATOM 1472 C C . PHE A 1 184 ? -6.733 -2.908 -4.818 1.00 95.38 184 PHE A C 1
ATOM 1474 O O . PHE A 1 184 ? -5.937 -2.308 -5.542 1.00 95.38 184 PHE A O 1
ATOM 1481 N N . GLY A 1 185 ? -7.272 -4.078 -5.171 1.00 95.19 185 GLY A N 1
ATOM 1482 C CA . GLY A 1 185 ? -7.082 -4.693 -6.480 1.00 95.19 185 GLY A CA 1
ATOM 1483 C C . GLY A 1 185 ? -7.533 -3.748 -7.589 1.00 95.19 185 GLY A C 1
ATOM 1484 O O . GLY A 1 185 ? -6.732 -3.364 -8.436 1.00 95.19 185 GLY A O 1
ATOM 1485 N N . PHE A 1 186 ? -8.778 -3.272 -7.526 1.00 96.44 186 PHE A N 1
ATOM 1486 C CA . PHE A 1 186 ? -9.358 -2.364 -8.516 1.00 96.44 186 PHE A CA 1
ATOM 1487 C C . PHE A 1 186 ? -8.591 -1.047 -8.662 1.00 96.44 186 PHE A C 1
ATOM 1489 O O . PHE A 1 186 ? -8.478 -0.537 -9.772 1.00 96.44 186 PHE A O 1
ATOM 1496 N N . ALA A 1 187 ? -7.958 -0.534 -7.604 1.00 95.38 187 ALA A N 1
ATOM 1497 C CA . ALA A 1 187 ? -7.068 0.625 -7.700 1.00 95.38 187 ALA A CA 1
ATOM 1498 C C . ALA A 1 187 ? -5.937 0.447 -8.732 1.00 95.38 187 ALA A C 1
ATOM 1500 O O . ALA A 1 187 ? -5.466 1.420 -9.319 1.00 95.38 187 ALA A O 1
ATOM 1501 N N . HIS A 1 188 ? -5.535 -0.799 -8.994 1.00 95.06 188 HIS A N 1
ATOM 1502 C CA . HIS A 1 188 ? -4.497 -1.162 -9.956 1.00 95.06 188 HIS A CA 1
ATOM 1503 C C . HIS A 1 188 ? -5.025 -1.359 -11.387 1.00 95.06 188 HIS A C 1
ATOM 1505 O O . HIS A 1 188 ? -4.230 -1.621 -12.291 1.00 95.06 188 HIS A O 1
ATOM 1511 N N . ILE A 1 189 ? -6.326 -1.149 -11.642 1.00 95.06 189 ILE A N 1
ATOM 1512 C CA . ILE A 1 189 ? -6.895 -1.139 -13.002 1.00 95.06 189 ILE A CA 1
ATOM 1513 C C . ILE A 1 189 ? -6.205 -0.104 -13.905 1.00 95.06 189 ILE A C 1
ATOM 1515 O O . ILE A 1 189 ? -6.125 -0.287 -15.118 1.00 95.06 189 ILE A O 1
ATOM 1519 N N . ILE A 1 190 ? -5.629 0.946 -13.306 1.00 93.31 190 ILE A N 1
ATOM 1520 C CA . ILE A 1 190 ? -4.861 1.999 -13.982 1.00 93.31 190 ILE A CA 1
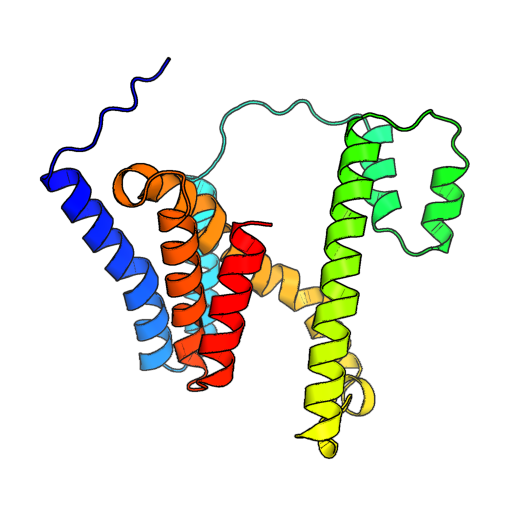ATOM 1521 C C . ILE A 1 190 ? -3.672 1.458 -14.787 1.00 93.31 190 ILE A C 1
ATOM 1523 O O . ILE A 1 190 ? -3.254 2.087 -15.755 1.00 93.31 190 ILE A O 1
ATOM 1527 N N . PHE A 1 191 ? -3.137 0.292 -14.404 1.00 90.25 191 PHE A N 1
ATOM 1528 C CA . PHE A 1 191 ? -2.022 -0.353 -15.095 1.00 90.25 191 PHE A CA 1
ATOM 1529 C C . PHE A 1 191 ? -2.462 -1.159 -16.318 1.00 90.25 191 PHE A C 1
ATOM 1531 O O . PHE A 1 191 ? -1.601 -1.642 -17.049 1.00 90.25 191 PHE A O 1
ATOM 1538 N N . LEU A 1 192 ? -3.775 -1.331 -16.533 1.00 92.06 192 LEU A N 1
ATOM 1539 C CA . LEU A 1 192 ? -4.351 -2.133 -17.620 1.00 92.06 192 LEU A CA 1
ATOM 1540 C C . LEU A 1 192 ? -3.710 -3.523 -17.739 1.00 92.06 192 LEU A C 1
ATOM 1542 O O . LEU A 1 192 ? -3.543 -4.072 -18.824 1.00 92.06 192 LEU A O 1
ATOM 1546 N N . ASN A 1 193 ? -3.342 -4.085 -16.588 1.00 92.38 193 ASN A N 1
ATOM 1547 C CA . ASN A 1 193 ? -2.643 -5.347 -16.472 1.00 92.38 193 ASN A CA 1
ATOM 1548 C C . ASN A 1 193 ? -3.419 -6.252 -15.512 1.00 92.38 193 ASN A C 1
ATOM 1550 O O . ASN A 1 193 ? -3.485 -5.999 -14.308 1.00 92.38 193 ASN A O 1
ATOM 1554 N N . VAL A 1 194 ? -3.992 -7.326 -16.059 1.00 91.81 194 VAL A N 1
ATOM 1555 C CA . VAL A 1 194 ? -4.786 -8.301 -15.297 1.00 91.81 194 VAL A CA 1
ATOM 1556 C C . VAL A 1 194 ? -3.941 -8.997 -14.229 1.00 91.81 194 VAL A C 1
ATOM 1558 O O . VAL A 1 194 ? -4.430 -9.240 -13.129 1.00 91.81 194 VAL A O 1
ATOM 1561 N N . VAL A 1 195 ? -2.659 -9.259 -14.500 1.00 90.19 195 VAL A N 1
ATOM 1562 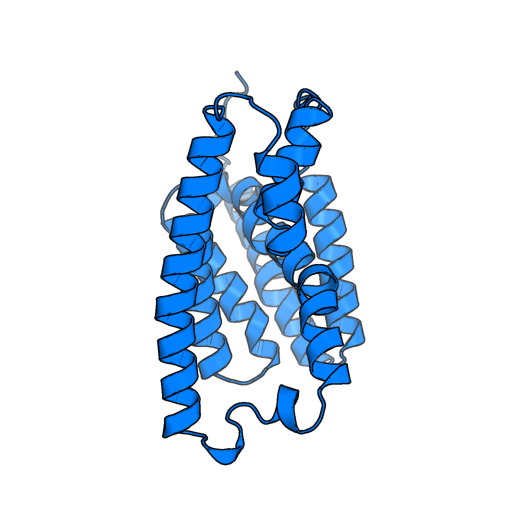C CA . VAL A 1 195 ? -1.742 -9.843 -13.510 1.00 90.19 195 VAL A CA 1
ATOM 1563 C C . VAL A 1 195 ? -1.558 -8.886 -12.336 1.00 90.19 195 VAL A C 1
ATOM 1565 O O . VAL A 1 195 ? -1.641 -9.317 -11.190 1.00 90.19 195 VAL A O 1
ATOM 1568 N N . ALA A 1 196 ? -1.379 -7.587 -12.599 1.00 89.56 196 ALA A N 1
ATOM 1569 C CA . ALA A 1 196 ? -1.287 -6.586 -11.538 1.00 89.56 196 ALA A CA 1
ATOM 1570 C C . ALA A 1 196 ? -2.574 -6.544 -10.703 1.00 89.56 196 ALA A C 1
ATOM 1572 O O . ALA A 1 196 ? -2.486 -6.593 -9.484 1.00 89.56 196 ALA A O 1
ATOM 1573 N N . LEU A 1 197 ? -3.743 -6.533 -11.352 1.00 90.62 197 LEU A N 1
ATOM 1574 C CA . LEU A 1 197 ? -5.057 -6.532 -10.700 1.00 90.62 197 LEU A CA 1
ATOM 1575 C C . LEU A 1 197 ? -5.247 -7.738 -9.760 1.00 90.62 197 LEU A C 1
ATOM 1577 O O . LEU A 1 197 ? -5.671 -7.584 -8.615 1.00 90.62 197 LEU A O 1
ATOM 1581 N N . VAL A 1 198 ? -4.921 -8.943 -10.238 1.00 92.31 198 VAL A N 1
ATOM 1582 C CA . VAL A 1 198 ? -5.079 -10.187 -9.469 1.00 92.31 198 VAL A CA 1
ATOM 1583 C C . VAL A 1 198 ? -4.063 -10.259 -8.331 1.00 92.31 198 VAL A C 1
ATOM 1585 O O . VAL A 1 198 ? -4.439 -10.529 -7.190 1.00 92.31 198 VAL A O 1
ATOM 1588 N N . LEU A 1 199 ? -2.782 -9.992 -8.607 1.00 90.88 199 LEU A N 1
ATOM 1589 C CA . LEU A 1 199 ? -1.731 -10.069 -7.590 1.00 90.88 199 LEU A CA 1
ATOM 1590 C C . LEU A 1 199 ? -1.933 -9.037 -6.480 1.00 90.88 199 LEU A C 1
ATOM 1592 O O . LEU A 1 199 ? -1.709 -9.355 -5.312 1.00 90.88 199 LEU A O 1
ATOM 1596 N N . THR A 1 200 ? -2.380 -7.824 -6.808 1.00 90.38 200 THR A N 1
ATOM 1597 C CA . THR A 1 200 ? -2.636 -6.796 -5.794 1.00 90.38 200 THR A CA 1
ATOM 1598 C C . THR A 1 200 ? -3.909 -7.091 -5.018 1.00 90.38 200 THR A C 1
ATOM 1600 O O . THR A 1 200 ? -3.909 -6.883 -3.811 1.00 90.38 200 THR A O 1
ATOM 1603 N N . GLY A 1 201 ? -4.941 -7.674 -5.637 1.00 90.94 201 GLY A N 1
ATOM 1604 C CA . GLY A 1 201 ? -6.110 -8.190 -4.919 1.00 90.94 201 GLY A CA 1
ATOM 1605 C C . GLY A 1 201 ? -5.743 -9.270 -3.892 1.00 90.94 201 GLY A C 1
ATOM 1606 O O . GLY A 1 201 ? -6.106 -9.162 -2.720 1.00 90.94 201 GLY A O 1
ATOM 1607 N N . LEU A 1 202 ? -4.945 -10.268 -4.291 1.00 91.75 202 LEU A N 1
ATOM 1608 C CA . LEU A 1 202 ? -4.435 -11.304 -3.379 1.00 91.75 202 LEU A CA 1
ATOM 1609 C C . LEU A 1 202 ? -3.536 -10.715 -2.283 1.00 91.75 202 LEU A C 1
ATOM 1611 O O . LEU A 1 202 ? -3.663 -11.074 -1.111 1.00 91.75 202 LEU A O 1
ATOM 1615 N N . GLY A 1 203 ? -2.668 -9.768 -2.647 1.00 86.56 203 GLY A N 1
ATOM 1616 C CA . GLY A 1 203 ? -1.885 -8.992 -1.689 1.00 86.56 203 GLY A CA 1
ATOM 1617 C C . GLY A 1 203 ? -2.782 -8.245 -0.701 1.00 86.56 203 GLY A C 1
ATOM 1618 O O . GLY A 1 203 ? -2.523 -8.261 0.498 1.00 86.56 203 GLY A O 1
ATOM 1619 N N . GLY A 1 204 ? -3.882 -7.661 -1.177 1.00 85.06 204 GLY A N 1
ATOM 1620 C CA . GLY A 1 204 ? -4.889 -6.979 -0.373 1.00 85.06 204 GLY A CA 1
ATOM 1621 C C . GLY A 1 204 ? -5.462 -7.875 0.722 1.00 85.06 204 GLY A C 1
ATOM 1622 O O . GLY A 1 204 ? -5.494 -7.449 1.875 1.00 85.06 204 GLY A O 1
ATOM 1623 N N . VAL A 1 205 ? -5.811 -9.126 0.393 1.00 88.62 205 VAL A N 1
ATOM 1624 C CA . VAL A 1 205 ? -6.248 -10.129 1.382 1.00 88.62 205 VAL A CA 1
ATOM 1625 C C . VAL A 1 205 ? -5.139 -10.403 2.394 1.00 88.62 205 VAL A C 1
ATOM 1627 O O . VAL A 1 205 ? -5.365 -10.222 3.588 1.00 88.62 205 VAL A O 1
ATOM 1630 N N . LEU A 1 206 ? -3.936 -10.771 1.927 1.00 85.19 206 LEU A N 1
ATOM 1631 C CA . LEU A 1 206 ? -2.792 -11.108 2.788 1.00 85.19 206 LEU A CA 1
ATOM 1632 C C . LEU A 1 206 ? -2.518 -10.011 3.813 1.00 85.19 206 LEU A C 1
ATOM 1634 O O . LEU A 1 206 ? -2.286 -10.274 4.990 1.00 85.19 206 LEU A O 1
ATOM 1638 N N . PHE A 1 207 ? -2.529 -8.776 3.338 1.00 77.62 207 PHE A N 1
ATOM 1639 C CA . PHE A 1 207 ? -2.229 -7.619 4.139 1.00 77.62 207 PHE A CA 1
ATOM 1640 C C . PHE A 1 207 ? -3.402 -7.274 5.088 1.00 77.62 207 PHE A C 1
ATOM 1642 O O . PHE A 1 207 ? -3.165 -6.811 6.198 1.00 77.62 207 PHE A O 1
ATOM 1649 N N . ALA A 1 208 ? -4.659 -7.483 4.686 1.00 77.81 208 ALA A N 1
ATOM 1650 C CA . ALA A 1 208 ? -5.840 -7.191 5.506 1.00 77.81 208 ALA A CA 1
ATOM 1651 C C . ALA A 1 208 ? -6.093 -8.227 6.616 1.00 77.81 208 ALA A C 1
ATOM 1653 O O . ALA A 1 208 ? -6.683 -7.888 7.639 1.00 77.81 208 ALA A O 1
ATOM 1654 N N . THR A 1 209 ? -5.645 -9.469 6.428 1.00 77.81 209 THR A N 1
ATOM 1655 C CA . THR A 1 209 ? -5.719 -10.543 7.436 1.00 77.81 209 THR A CA 1
ATOM 1656 C C . THR A 1 209 ? -4.495 -10.631 8.344 1.00 77.81 209 THR A C 1
ATOM 1658 O O . THR A 1 209 ? -4.470 -11.451 9.261 1.00 77.81 209 THR A O 1
ATOM 1661 N N . GLY A 1 210 ? -3.435 -9.905 7.989 1.00 59.34 210 GLY A N 1
ATOM 1662 C CA . GLY A 1 210 ? -2.068 -10.232 8.363 1.00 59.34 210 GLY A CA 1
ATOM 1663 C C . GLY A 1 210 ? -1.422 -9.320 9.372 1.00 59.34 210 GLY A C 1
ATOM 1664 O O . GLY A 1 210 ? -1.959 -8.235 9.676 1.00 59.34 210 GLY A O 1
#

Secondary structure (DSSP, 8-state):
-----PPPHHHHHHHHHHHHIIIIIHHHHHHHH--HHHHHHHHHHHHHHHHHHT---SPPPPPPHHHHHHHHHTTS-HHHHH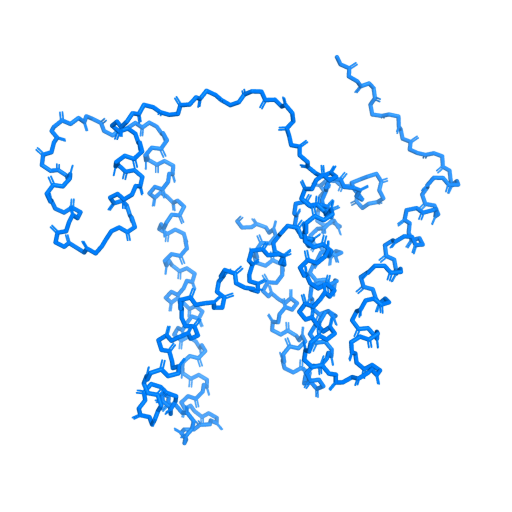HHHTS--PPPHHHHHHHHHHHHHHHHHHHHHHHHHHHHHHH-GGGTTHHHHH-HHHHHHHHHHHIIIIIHHHHIIIIIIHHHHSHHHH-SSHHHHHHHHHHHHHHGGGG--HHHHHHHHHHHHHHH--

Foldseek 3Di:
DPPPPQDDPVVLVVLVVVLCCLLVVQLVVCLVVVDPVSVLVSLVVLLVVLCVVLDDPDDDPDDDPLVVLQVCLVVDDPVSVVVNVVPDDDQDPVNVVVVVVVVVVVVCCVVVVVVVLVVCCVVPVVCRCCCCVPPVVVVVCCVPVVCVSPVSSLCSNLPRSQCVSCCSNQNNDVSSLQSSLQSQLSSCVSVVDVCSSVVSSVVSNVVNVD